Protein AF-A0A9D0UNC6-F1 (afdb_monomer)

Mean predicted aligned error: 18.36 Å

Structure (mmCIF, N/CA/C/O backbone):
data_AF-A0A9D0UNC6-F1
#
_entry.id   AF-A0A9D0UNC6-F1
#
loop_
_atom_site.group_PDB
_atom_site.id
_atom_site.type_symbol
_atom_site.label_atom_id
_atom_site.label_alt_id
_atom_site.label_comp_id
_atom_site.label_asym_id
_atom_site.label_entity_id
_atom_site.label_seq_id
_atom_site.pdbx_PDB_ins_code
_atom_site.Cartn_x
_atom_site.Cartn_y
_atom_site.Cartn_z
_atom_site.occupancy
_atom_site.B_iso_or_equiv
_atom_site.auth_seq_id
_atom_site.auth_comp_id
_atom_site.auth_asym_id
_atom_site.auth_atom_id
_atom_site.pdbx_PDB_model_num
ATOM 1 N N . MET A 1 1 ? -13.486 18.666 -5.100 1.00 41.44 1 MET A N 1
ATOM 2 C CA . MET A 1 1 ? -13.418 18.205 -3.697 1.00 41.44 1 MET A CA 1
ATOM 3 C C . MET A 1 1 ? -14.123 16.858 -3.668 1.00 41.44 1 MET A C 1
ATOM 5 O O . MET A 1 1 ? -15.345 16.822 -3.691 1.00 41.44 1 MET A O 1
ATOM 9 N N . THR A 1 2 ? -13.358 15.785 -3.864 1.00 36.91 2 THR A N 1
ATOM 10 C CA . THR A 1 2 ? -13.853 14.418 -4.092 1.00 36.91 2 THR A CA 1
ATOM 11 C C . THR A 1 2 ? -14.605 13.902 -2.864 1.00 36.91 2 THR A C 1
ATOM 13 O O . THR A 1 2 ? -14.246 14.247 -1.738 1.00 36.91 2 THR A O 1
ATOM 16 N N . GLU A 1 3 ? -15.662 13.109 -3.065 1.00 41.50 3 GLU A N 1
ATOM 17 C CA . GLU A 1 3 ? -16.482 12.555 -1.972 1.00 41.50 3 GLU A CA 1
ATOM 18 C C . GLU A 1 3 ? -15.649 11.818 -0.913 1.00 41.50 3 GLU A C 1
ATOM 20 O O . GLU A 1 3 ? -15.910 11.975 0.276 1.00 41.50 3 GLU A O 1
ATOM 25 N N . GLU A 1 4 ? -14.569 11.143 -1.315 1.00 43.66 4 GLU A N 1
ATOM 26 C CA . GLU A 1 4 ? -13.571 10.523 -0.427 1.00 43.66 4 GLU A CA 1
ATOM 27 C C . GLU A 1 4 ? -13.075 11.463 0.695 1.00 43.66 4 GLU A C 1
ATOM 29 O O . GLU A 1 4 ? -12.954 11.051 1.849 1.00 43.66 4 GLU A O 1
ATOM 34 N N . PHE A 1 5 ? -12.864 12.754 0.405 1.00 38.22 5 PHE A N 1
ATOM 35 C CA . PHE A 1 5 ? -12.418 13.732 1.406 1.00 38.22 5 PHE A CA 1
ATOM 36 C C . PHE A 1 5 ? -13.526 14.137 2.387 1.00 38.22 5 PHE A C 1
ATOM 38 O O . PHE A 1 5 ? -13.239 14.413 3.553 1.00 38.22 5 PHE A O 1
ATOM 45 N N . ARG A 1 6 ? -14.797 14.143 1.959 1.00 47.75 6 ARG A N 1
ATOM 46 C CA . ARG A 1 6 ? -15.925 14.345 2.886 1.00 47.75 6 ARG A CA 1
ATOM 47 C C . ARG A 1 6 ? -16.100 13.145 3.812 1.00 47.75 6 ARG A C 1
ATOM 49 O O . ARG A 1 6 ? -16.409 13.340 4.982 1.00 47.75 6 ARG A O 1
ATOM 56 N N . HIS A 1 7 ? -15.845 11.932 3.319 1.00 48.88 7 HIS A N 1
ATOM 57 C CA . HIS A 1 7 ? -15.879 10.719 4.136 1.00 48.88 7 HIS A CA 1
ATOM 58 C C . HIS A 1 7 ? -14.735 10.691 5.161 1.00 48.88 7 HIS A C 1
ATOM 60 O O . HIS A 1 7 ? -14.977 10.386 6.325 1.00 48.88 7 HIS A O 1
ATOM 66 N N . ALA A 1 8 ? -13.518 11.096 4.780 1.00 42.94 8 ALA A N 1
ATOM 67 C CA . A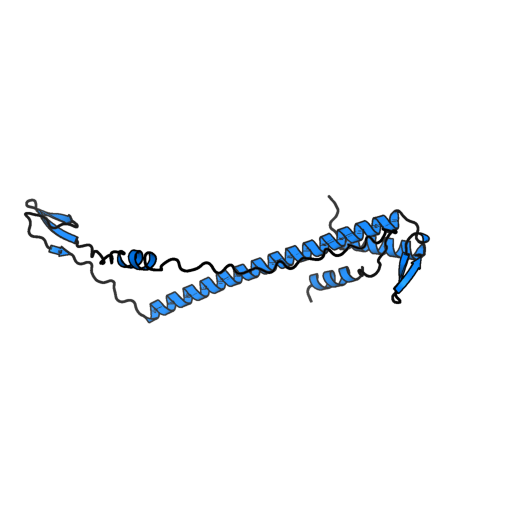LA A 1 8 ? -12.394 11.211 5.713 1.00 42.94 8 ALA A CA 1
ATOM 68 C C . ALA A 1 8 ? -12.650 12.233 6.841 1.00 42.94 8 ALA A C 1
ATOM 70 O O . ALA A 1 8 ? -12.316 11.968 7.992 1.00 42.94 8 ALA A O 1
ATOM 71 N N . LEU A 1 9 ? -13.304 13.361 6.536 1.00 44.34 9 LEU A N 1
ATOM 72 C CA . LEU A 1 9 ? -13.679 14.377 7.532 1.00 44.34 9 LEU A CA 1
ATOM 73 C C . LEU A 1 9 ? -14.861 13.956 8.427 1.00 44.34 9 LEU A C 1
ATOM 75 O O . LEU A 1 9 ? -14.957 14.412 9.565 1.00 44.34 9 LEU A O 1
ATOM 79 N N . ALA A 1 10 ? -15.757 13.088 7.946 1.00 46.03 10 ALA A N 1
ATOM 80 C CA . ALA A 1 10 ? -16.873 12.567 8.741 1.00 46.03 10 ALA A CA 1
ATOM 81 C C . ALA A 1 10 ? -16.423 11.517 9.776 1.00 46.03 10 ALA A C 1
ATOM 83 O O . ALA A 1 10 ? -16.970 11.464 10.878 1.00 46.03 10 ALA A O 1
ATOM 84 N N . LEU A 1 11 ? -15.385 10.736 9.459 1.00 46.16 11 LEU A N 1
ATOM 85 C CA . LEU A 1 11 ? -14.794 9.742 10.368 1.00 46.16 11 LEU A CA 1
ATOM 86 C C . LEU A 1 11 ? -14.092 10.381 11.581 1.00 46.16 11 LEU A C 1
ATOM 88 O O . LEU A 1 11 ? -13.977 9.746 12.627 1.00 46.16 11 LEU A O 1
ATOM 92 N N . ASP A 1 12 ? -13.694 11.651 11.476 1.00 45.19 12 ASP A N 1
ATOM 93 C CA . ASP A 1 12 ? -13.010 12.413 12.533 1.00 45.19 12 ASP A CA 1
ATOM 94 C C . ASP A 1 12 ? -13.976 12.995 13.593 1.00 45.19 12 ASP A C 1
ATOM 96 O O . ASP A 1 12 ? -13.571 13.533 14.624 1.00 45.19 12 ASP A O 1
ATOM 100 N N . GLN A 1 13 ? -15.294 12.870 13.377 1.00 45.12 13 GLN A N 1
ATOM 101 C CA . GLN A 1 13 ? -16.335 13.326 14.314 1.00 45.12 13 GLN A CA 1
ATOM 102 C C . GLN A 1 13 ? -16.561 12.360 15.493 1.00 45.12 13 GLN A C 1
ATOM 104 O O . GLN A 1 13 ? -17.340 12.671 16.407 1.00 45.12 13 GLN A O 1
ATOM 109 N N . ILE A 1 14 ? -15.910 11.194 15.483 1.00 46.69 14 ILE A N 1
ATOM 110 C CA . ILE A 1 14 ? -15.722 10.341 16.661 1.00 46.69 14 ILE A CA 1
ATOM 111 C C . ILE A 1 14 ? -14.293 10.593 17.130 1.00 46.69 14 ILE A C 1
ATOM 113 O O . ILE A 1 14 ? -13.374 9.823 16.870 1.00 46.69 14 ILE A O 1
ATOM 117 N N . THR A 1 15 ? -14.104 11.748 17.761 1.00 40.81 15 THR A N 1
ATOM 118 C CA . THR A 1 15 ? -12.795 12.184 18.230 1.00 40.81 15 THR A CA 1
ATOM 119 C C . THR A 1 15 ? -12.180 11.125 19.159 1.00 40.81 15 THR A C 1
ATOM 121 O O . THR A 1 15 ? -12.864 10.606 20.049 1.00 40.81 15 THR A O 1
ATOM 124 N N . PRO A 1 16 ? -10.870 10.843 19.048 1.00 39.31 16 PRO A N 1
ATOM 125 C CA . PRO A 1 16 ? -10.125 10.003 19.995 1.00 39.31 16 PRO A CA 1
ATOM 126 C C . PRO A 1 16 ? -10.034 10.568 21.431 1.00 39.31 16 PRO A C 1
ATOM 128 O O . PRO A 1 16 ? -9.251 10.071 22.234 1.00 39.31 16 PRO A O 1
ATOM 131 N N . GLY A 1 17 ? -10.782 11.629 21.758 1.00 39.03 17 GLY A N 1
ATOM 132 C CA . GLY A 1 17 ? -10.716 12.334 23.043 1.00 39.03 17 GLY A CA 1
ATOM 133 C C . GLY A 1 17 ? -11.628 11.768 24.132 1.00 39.03 17 GLY A C 1
ATOM 134 O O . GLY A 1 17 ? -11.409 12.033 25.313 1.00 39.03 17 GLY A O 1
ATOM 135 N N . ASP A 1 18 ? -12.612 10.948 23.768 1.00 45.38 18 ASP A N 1
ATOM 136 C CA . ASP A 1 18 ? -13.481 10.295 24.741 1.00 45.38 18 ASP A CA 1
ATOM 137 C C . ASP A 1 18 ? -12.879 8.948 25.143 1.00 45.38 18 ASP A C 1
ATOM 139 O O . ASP A 1 18 ? -13.308 7.881 24.702 1.00 45.38 18 ASP A O 1
ATOM 143 N N . ASP A 1 19 ? -11.854 9.024 25.993 1.00 47.50 19 ASP A N 1
ATOM 144 C CA . ASP A 1 19 ? -11.242 7.901 26.706 1.00 47.50 19 ASP A CA 1
ATOM 145 C C . ASP A 1 19 ? -12.264 7.284 27.685 1.00 47.50 19 ASP A C 1
ATOM 147 O O . ASP A 1 19 ? -12.153 7.415 28.907 1.00 47.50 19 ASP A O 1
ATOM 151 N N . ILE A 1 20 ? -13.315 6.647 27.148 1.00 52.12 20 ILE A N 1
ATOM 152 C CA . ILE A 1 20 ? -14.306 5.871 27.903 1.00 52.12 20 ILE A CA 1
ATOM 153 C C . ILE A 1 20 ? -13.640 4.556 28.289 1.00 52.12 20 ILE A C 1
ATOM 155 O O . ILE A 1 20 ? -13.889 3.482 27.743 1.00 52.12 20 ILE A O 1
ATOM 159 N N . THR A 1 21 ? -12.728 4.661 29.242 1.00 47.97 21 THR A N 1
ATOM 160 C CA . THR A 1 21 ? -12.091 3.521 29.872 1.00 47.97 21 THR A CA 1
ATOM 161 C C . THR A 1 21 ? -13.020 2.997 30.958 1.00 47.97 21 THR A C 1
ATOM 163 O O . THR A 1 21 ? -13.195 3.613 32.010 1.00 47.97 21 THR A O 1
ATOM 166 N N . LEU A 1 22 ? -13.594 1.807 30.744 1.00 41.66 22 LEU A N 1
ATOM 167 C CA . LEU A 1 22 ? -13.863 0.927 31.881 1.00 41.66 22 LEU A CA 1
ATOM 168 C C . LEU A 1 22 ? -12.522 0.747 32.582 1.00 41.66 22 LEU A C 1
ATOM 170 O O . LEU A 1 22 ? -11.554 0.381 31.920 1.00 41.66 22 LEU A O 1
ATOM 174 N N . TRP A 1 23 ? -12.465 1.081 33.872 1.00 40.06 23 TRP A N 1
ATOM 175 C CA . TRP A 1 23 ? -11.269 1.057 34.712 1.00 40.06 23 TRP A CA 1
ATOM 176 C C . TRP A 1 23 ? -10.399 -0.173 34.400 1.00 40.06 23 TRP A C 1
ATOM 178 O O . TRP A 1 23 ? -10.628 -1.267 34.904 1.00 40.06 23 TRP A O 1
ATOM 188 N N . ARG A 1 24 ? -9.409 -0.000 33.522 1.00 41.31 24 ARG A N 1
ATOM 189 C CA . ARG A 1 24 ? -8.313 -0.938 33.328 1.00 41.31 24 ARG A CA 1
ATOM 190 C C . ARG A 1 24 ? -7.124 -0.248 33.960 1.00 41.31 24 ARG A C 1
ATOM 192 O O . ARG A 1 24 ? -6.692 0.814 33.514 1.00 41.31 24 ARG A O 1
ATOM 199 N N . SER A 1 25 ? -6.693 -0.815 35.079 1.00 40.44 25 SER A N 1
ATOM 200 C CA . SER A 1 25 ? -5.514 -0.417 35.832 1.00 40.44 25 SER A CA 1
ATOM 201 C C . SER A 1 25 ? -4.381 -0.028 34.886 1.00 40.44 25 SER A C 1
ATOM 203 O O . SER A 1 25 ? -3.987 -0.806 34.016 1.00 40.44 25 SER A O 1
ATOM 205 N N . ARG A 1 26 ? -3.864 1.194 35.061 1.00 40.69 26 ARG A N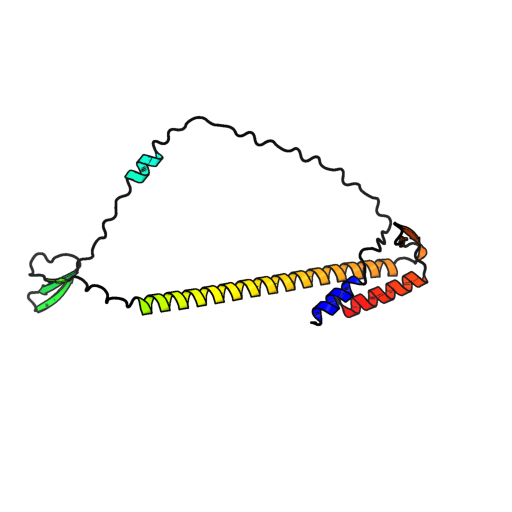 1
ATOM 206 C CA . ARG A 1 26 ? -2.617 1.650 34.445 1.00 40.69 26 ARG A CA 1
ATOM 207 C C . ARG A 1 26 ? -1.511 0.667 34.826 1.00 40.69 26 ARG A C 1
ATOM 209 O O . ARG A 1 26 ? -0.916 0.790 35.891 1.00 40.69 26 ARG A O 1
ATOM 216 N N . HIS A 1 27 ? -1.234 -0.300 33.961 1.00 46.00 27 HIS A N 1
ATOM 217 C CA . HIS A 1 27 ? 0.061 -0.953 33.955 1.00 46.00 27 HIS A CA 1
ATOM 218 C C . HIS A 1 27 ? 1.027 0.041 33.334 1.00 46.00 27 HIS A C 1
ATOM 220 O O . HIS A 1 27 ? 1.013 0.285 32.132 1.00 46.00 27 HIS A O 1
ATOM 226 N N . THR A 1 28 ? 1.824 0.669 34.189 1.00 52.28 28 THR A N 1
ATOM 227 C CA . THR A 1 28 ? 3.045 1.345 33.779 1.00 52.28 28 THR A CA 1
ATOM 228 C C . THR A 1 28 ? 3.924 0.318 33.062 1.00 52.28 28 THR A C 1
ATOM 230 O O . THR A 1 28 ? 4.314 -0.679 33.678 1.00 52.28 28 THR A O 1
ATOM 233 N N . PRO A 1 29 ? 4.255 0.502 31.772 1.00 43.44 29 PRO A N 1
ATOM 234 C CA . PRO A 1 29 ? 5.324 -0.276 31.185 1.00 43.44 29 PRO A CA 1
ATOM 235 C C . PRO A 1 29 ? 6.610 0.220 31.842 1.00 43.44 29 PRO A C 1
ATOM 237 O O . PRO A 1 29 ? 7.055 1.349 31.635 1.00 43.44 29 PRO A O 1
ATOM 240 N N . ARG A 1 30 ? 7.160 -0.616 32.724 1.00 46.28 30 ARG A N 1
ATOM 241 C CA . ARG A 1 30 ? 8.473 -0.427 33.331 1.00 46.28 30 ARG A CA 1
ATOM 242 C C . ARG A 1 30 ? 9.468 -0.341 32.170 1.00 46.28 30 ARG A C 1
ATOM 244 O O . ARG A 1 30 ? 9.613 -1.297 31.413 1.00 46.28 30 ARG A O 1
ATOM 251 N N . GLY A 1 31 ? 10.069 0.833 31.984 1.00 44.62 31 GLY A N 1
ATOM 252 C CA . GLY A 1 31 ? 11.030 1.081 30.918 1.00 44.62 31 GLY A CA 1
ATOM 253 C C . GLY A 1 31 ? 12.151 0.052 30.980 1.00 44.62 31 GLY A C 1
ATOM 254 O O . GLY A 1 31 ? 12.901 -0.004 31.954 1.00 44.62 31 GLY A O 1
ATOM 255 N N . HIS A 1 32 ? 12.254 -0.780 29.948 1.00 47.78 32 HIS A N 1
ATOM 256 C CA . HIS A 1 32 ? 13.437 -1.593 29.745 1.00 47.78 32 HIS A CA 1
ATOM 257 C C . HIS A 1 32 ? 14.565 -0.656 29.326 1.00 47.78 32 HIS A C 1
ATOM 259 O O . HIS A 1 32 ? 14.559 -0.092 28.232 1.00 47.78 32 HIS A O 1
ATOM 265 N N . HIS A 1 33 ? 15.520 -0.481 30.233 1.00 49.97 33 HIS A N 1
ATOM 266 C CA . HIS A 1 33 ? 16.807 0.139 29.970 1.00 49.97 33 HIS A CA 1
ATOM 267 C C . HIS A 1 33 ? 17.464 -0.648 28.823 1.00 49.97 33 HIS A C 1
ATOM 269 O O . HIS A 1 33 ? 17.972 -1.751 29.029 1.00 49.97 33 HIS A O 1
ATOM 275 N N . LYS A 1 34 ? 17.412 -0.132 27.589 1.00 45.66 34 LYS A N 1
ATOM 276 C CA . LYS A 1 34 ? 18.250 -0.657 26.508 1.00 45.66 34 LYS A CA 1
ATOM 277 C C . LYS A 1 34 ? 19.690 -0.346 26.895 1.00 45.66 34 LYS A C 1
ATOM 279 O O . LYS A 1 34 ? 20.106 0.808 26.879 1.00 45.66 34 LYS A O 1
ATOM 284 N N . GLN A 1 35 ? 20.424 -1.371 27.311 1.00 45.31 35 GLN A N 1
ATOM 285 C CA . GLN A 1 35 ? 21.873 -1.303 27.397 1.00 45.31 35 GLN A CA 1
ATOM 286 C C . GLN A 1 35 ? 22.401 -1.062 25.984 1.00 45.31 35 GLN A C 1
ATOM 288 O O . GLN A 1 35 ? 22.250 -1.905 25.098 1.00 45.31 35 GLN A O 1
ATOM 293 N N . SER A 1 36 ? 22.985 0.111 25.769 1.00 44.16 36 SER A N 1
ATOM 294 C CA . SER A 1 36 ? 23.807 0.392 24.602 1.00 44.16 36 SER A CA 1
ATOM 295 C C . SER A 1 36 ? 25.022 -0.527 24.668 1.00 44.16 36 SER A C 1
ATOM 297 O O . SER A 1 36 ? 25.947 -0.285 25.441 1.00 44.16 36 SER A O 1
ATOM 299 N N . GLN A 1 37 ? 25.008 -1.611 23.896 1.00 48.28 37 GLN A N 1
ATOM 300 C CA . GLN A 1 37 ? 26.215 -2.388 23.663 1.00 48.28 37 GLN A CA 1
ATOM 301 C C . GLN A 1 37 ? 27.137 -1.533 22.794 1.00 48.28 37 GLN A C 1
ATOM 303 O O . GLN A 1 37 ? 26.861 -1.287 21.620 1.00 48.28 37 GLN A O 1
ATOM 308 N N . ALA A 1 38 ? 28.202 -1.021 23.405 1.00 42.22 38 ALA A N 1
ATOM 309 C CA . ALA A 1 38 ? 29.318 -0.448 22.680 1.00 42.22 38 ALA A CA 1
ATOM 310 C C . ALA A 1 38 ? 29.892 -1.545 21.776 1.00 42.22 38 ALA A C 1
ATOM 312 O O . ALA A 1 38 ? 30.415 -2.547 22.263 1.00 42.22 38 ALA A O 1
ATOM 313 N N . PHE A 1 39 ? 29.769 -1.366 20.462 1.00 47.03 39 PHE A N 1
ATOM 314 C CA . PHE A 1 39 ? 30.530 -2.141 19.495 1.00 47.03 39 PHE A CA 1
ATOM 315 C C . PHE A 1 39 ? 32.008 -1.821 19.716 1.00 47.03 39 PHE A C 1
ATOM 317 O O . PHE A 1 39 ? 32.513 -0.785 19.284 1.00 47.03 39 PHE A O 1
ATOM 324 N N . THR A 1 40 ? 32.701 -2.700 20.430 1.00 46.91 40 THR A N 1
ATOM 325 C CA . THR A 1 40 ? 34.154 -2.705 20.469 1.00 46.91 40 THR A CA 1
ATOM 326 C C . THR A 1 40 ? 34.638 -3.170 19.100 1.00 46.91 40 THR A C 1
ATOM 328 O O . THR A 1 40 ? 34.460 -4.314 18.685 1.00 46.91 40 THR A O 1
ATOM 331 N N . THR A 1 41 ? 35.220 -2.248 18.342 1.00 49.84 41 THR A N 1
ATOM 332 C CA . THR A 1 41 ? 35.921 -2.570 17.103 1.00 49.84 41 THR A CA 1
ATOM 333 C C . THR A 1 41 ? 37.180 -3.357 17.464 1.00 49.84 41 THR A C 1
ATOM 335 O O . THR A 1 41 ? 38.200 -2.771 17.832 1.00 49.84 41 THR A O 1
ATOM 338 N N . ASN A 1 42 ? 37.119 -4.686 17.385 1.00 44.69 42 ASN A N 1
ATOM 339 C CA . ASN A 1 42 ? 38.312 -5.521 17.462 1.00 44.69 42 ASN A CA 1
ATOM 340 C C . ASN A 1 42 ? 39.144 -5.311 16.193 1.00 44.69 42 ASN A C 1
ATOM 342 O O . ASN A 1 42 ? 38.815 -5.780 15.106 1.00 44.69 42 ASN A O 1
ATOM 346 N N . ARG A 1 43 ? 40.237 -4.567 16.354 1.00 52.38 43 ARG A N 1
ATOM 347 C CA . ARG A 1 43 ? 41.289 -4.365 15.362 1.00 52.38 43 ARG A CA 1
ATOM 348 C C . ARG A 1 43 ? 42.166 -5.619 15.334 1.00 52.38 43 ARG A C 1
ATOM 350 O O . ARG A 1 43 ? 43.080 -5.748 16.141 1.00 52.38 43 ARG A O 1
ATOM 357 N N . THR A 1 44 ? 41.886 -6.553 14.432 1.00 47.91 44 THR A N 1
ATOM 358 C CA . THR A 1 44 ? 42.789 -7.684 14.161 1.00 47.91 44 THR A CA 1
ATOM 359 C C . THR A 1 44 ? 43.955 -7.246 13.266 1.00 47.91 44 THR A C 1
ATOM 361 O O . THR A 1 44 ? 43.731 -6.529 12.286 1.00 47.91 44 THR A O 1
ATOM 364 N N . PRO A 1 45 ? 45.201 -7.651 13.572 1.00 49.69 45 PRO A N 1
ATOM 365 C CA . PRO A 1 45 ? 46.381 -7.231 12.832 1.00 49.69 45 PRO A CA 1
ATOM 366 C C . PRO A 1 45 ? 46.584 -8.052 11.548 1.00 49.69 45 PRO A C 1
ATOM 368 O O . PRO A 1 45 ? 46.457 -9.271 11.542 1.00 49.69 45 PRO A O 1
ATOM 371 N N . GLY A 1 46 ? 46.942 -7.340 10.476 1.00 54.34 46 GLY A N 1
ATOM 372 C CA . GLY A 1 46 ? 47.796 -7.774 9.364 1.00 54.34 46 GLY A CA 1
ATOM 373 C C . GLY A 1 46 ? 47.703 -9.224 8.879 1.00 54.34 46 GLY A C 1
ATOM 374 O O . GLY A 1 46 ? 48.595 -10.021 9.158 1.00 54.34 46 GLY A O 1
ATOM 375 N N . MET A 1 47 ? 46.731 -9.520 8.013 1.00 51.59 47 MET A N 1
ATOM 376 C CA . MET A 1 47 ? 46.850 -10.612 7.041 1.00 51.59 47 MET A CA 1
ATOM 377 C C . MET A 1 47 ? 47.236 -10.032 5.675 1.00 51.59 47 MET A C 1
ATOM 379 O O . MET A 1 47 ? 46.586 -9.144 5.132 1.00 51.59 47 MET A O 1
ATOM 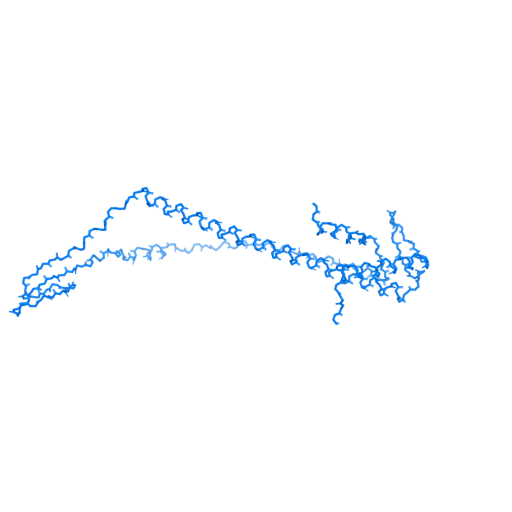383 N N . LYS A 1 48 ? 48.375 -10.513 5.179 1.00 54.22 48 LYS A N 1
ATOM 384 C CA . LYS A 1 48 ? 49.143 -10.053 4.016 1.00 54.22 48 LYS A CA 1
ATOM 385 C C . LYS A 1 48 ? 48.272 -9.955 2.741 1.00 54.22 48 LYS A C 1
ATOM 387 O O . LYS A 1 48 ? 47.714 -10.973 2.333 1.00 54.22 48 LYS A O 1
ATOM 392 N N . PRO A 1 49 ? 48.223 -8.804 2.039 1.00 53.22 49 PRO A N 1
ATOM 393 C CA . PRO A 1 49 ? 47.413 -8.601 0.832 1.00 53.22 49 PRO A CA 1
ATOM 394 C C . PRO A 1 49 ? 48.076 -9.167 -0.442 1.00 53.22 49 PRO A C 1
ATOM 396 O O . PRO A 1 49 ? 47.841 -8.674 -1.539 1.00 53.22 49 PRO A O 1
ATOM 399 N N . CYS A 1 50 ? 48.922 -10.195 -0.327 1.00 54.62 50 CYS A N 1
ATOM 400 C CA . CYS A 1 50 ? 49.693 -10.706 -1.467 1.00 54.62 50 CYS A CA 1
ATOM 401 C C . CYS A 1 50 ? 48.988 -11.820 -2.255 1.00 54.62 50 CYS A C 1
ATOM 403 O O . CYS A 1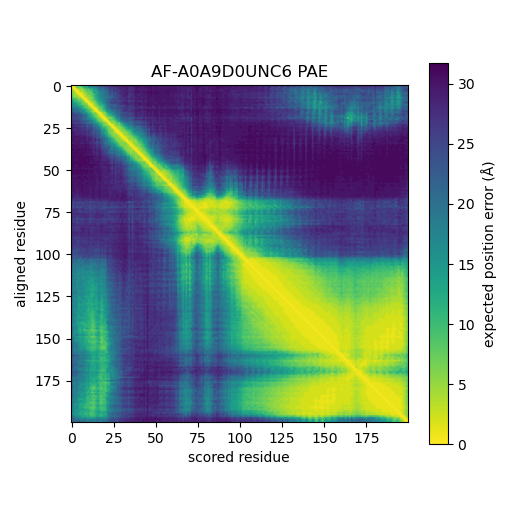 50 ? 49.432 -12.145 -3.349 1.00 54.62 50 CYS A O 1
ATOM 405 N N . ILE A 1 51 ? 47.893 -12.399 -1.748 1.00 57.97 51 ILE A N 1
ATOM 406 C CA . ILE A 1 51 ? 47.226 -13.528 -2.428 1.00 57.97 51 ILE A CA 1
ATOM 407 C C . ILE A 1 51 ? 46.107 -13.043 -3.369 1.00 57.97 51 ILE A C 1
ATOM 409 O O . ILE A 1 51 ? 45.938 -13.585 -4.457 1.00 57.97 51 ILE A O 1
ATOM 413 N N . LEU A 1 52 ? 45.400 -11.962 -3.019 1.00 56.22 52 LEU A N 1
ATOM 414 C CA . LEU A 1 52 ? 44.338 -11.384 -3.860 1.00 56.22 52 LEU A CA 1
ATOM 415 C C . LEU A 1 52 ? 44.877 -10.676 -5.115 1.00 56.22 52 LEU A C 1
ATOM 417 O O . LEU A 1 52 ? 44.243 -10.736 -6.164 1.00 56.22 52 LEU A O 1
ATOM 421 N N . ALA A 1 53 ? 46.067 -10.071 -5.042 1.00 58.00 53 ALA A N 1
ATOM 422 C CA . ALA A 1 53 ? 46.714 -9.456 -6.204 1.00 58.00 53 ALA A CA 1
ATOM 423 C C . ALA A 1 53 ? 47.220 -10.500 -7.221 1.00 58.00 53 ALA A C 1
ATOM 425 O O . ALA A 1 53 ? 47.191 -10.254 -8.425 1.00 58.00 53 ALA A O 1
ATOM 426 N N . ALA A 1 54 ? 47.627 -11.686 -6.752 1.00 58.25 54 ALA A N 1
ATOM 427 C CA . ALA A 1 54 ? 48.122 -12.761 -7.611 1.00 58.25 54 ALA A CA 1
ATOM 428 C C . ALA A 1 54 ? 47.010 -13.438 -8.438 1.00 58.25 54 ALA A C 1
ATOM 430 O O . ALA A 1 54 ? 47.270 -13.901 -9.545 1.00 58.25 54 ALA A O 1
ATOM 431 N N . LEU A 1 55 ? 45.765 -13.455 -7.946 1.00 57.91 55 LEU A N 1
ATOM 432 C CA . LEU A 1 55 ? 44.635 -14.074 -8.653 1.00 57.91 55 LEU A CA 1
ATOM 433 C C . LEU A 1 55 ? 44.067 -13.205 -9.788 1.00 57.91 55 LEU A C 1
ATOM 435 O O . LEU A 1 55 ? 43.531 -13.744 -10.750 1.00 57.91 55 LEU A O 1
ATOM 439 N N . ILE A 1 56 ? 44.225 -11.878 -9.729 1.00 61.84 56 ILE A N 1
ATOM 440 C CA . ILE A 1 56 ? 43.783 -10.968 -10.805 1.00 61.84 56 ILE A CA 1
ATOM 441 C C . ILE A 1 56 ? 44.778 -10.978 -11.981 1.00 61.84 56 ILE A C 1
ATOM 443 O O . ILE A 1 56 ? 44.381 -10.807 -13.132 1.00 61.84 56 ILE A O 1
ATOM 447 N N . ALA A 1 57 ? 46.060 -11.248 -11.711 1.00 61.50 57 ALA A N 1
ATOM 448 C CA . ALA A 1 57 ? 47.110 -11.319 -12.730 1.00 61.50 57 ALA A CA 1
ATOM 449 C C . ALA A 1 57 ? 47.026 -12.570 -13.628 1.00 61.50 57 ALA A C 1
ATOM 451 O O . ALA A 1 57 ? 47.649 -12.599 -14.687 1.00 61.50 57 ALA A O 1
ATOM 452 N N . LEU A 1 58 ? 46.249 -13.586 -13.231 1.00 62.19 58 LEU A N 1
ATOM 453 C CA . LEU A 1 58 ? 46.074 -14.837 -13.973 1.00 62.19 58 LEU A CA 1
ATOM 454 C C . LEU A 1 58 ? 44.729 -14.918 -14.714 1.00 62.19 58 LEU A C 1
ATOM 456 O O . LEU A 1 58 ? 44.247 -16.011 -14.998 1.00 62.19 58 LEU A O 1
ATOM 460 N N . SER A 1 59 ? 44.101 -13.778 -15.013 1.00 58.97 59 SER A N 1
ATOM 461 C CA . SER A 1 59 ? 42.956 -13.752 -15.924 1.00 58.97 59 SER A CA 1
ATOM 462 C C . SER A 1 59 ? 43.482 -13.755 -17.363 1.00 58.97 59 SER A C 1
ATOM 464 O O . SER A 1 59 ? 44.088 -12.761 -17.777 1.00 58.97 59 SER A O 1
ATOM 466 N N . PRO A 1 60 ? 43.322 -14.842 -18.143 1.00 65.06 60 PRO A N 1
ATOM 467 C CA . PRO A 1 60 ? 43.684 -14.813 -19.549 1.00 65.06 60 PRO A CA 1
ATOM 468 C C . PRO A 1 60 ? 42.842 -13.738 -20.234 1.00 65.06 60 PRO A C 1
ATOM 470 O O . PRO A 1 60 ? 41.613 -13.817 -20.267 1.00 65.06 60 PRO A O 1
ATOM 473 N N . LEU A 1 61 ? 43.513 -12.723 -20.786 1.00 61.88 61 LEU A N 1
ATOM 474 C CA . LEU A 1 61 ? 42.926 -11.833 -21.779 1.00 61.88 61 LEU A CA 1
ATOM 475 C C . LEU A 1 61 ? 42.424 -12.726 -22.917 1.00 61.88 61 LEU A C 1
ATOM 477 O O . LEU A 1 61 ? 43.207 -13.187 -23.747 1.00 61.88 61 LEU A O 1
ATOM 481 N N . ALA A 1 62 ? 41.125 -13.018 -22.927 1.00 60.22 62 ALA A N 1
ATOM 482 C CA . ALA A 1 62 ? 40.484 -13.684 -24.041 1.00 60.22 62 ALA A CA 1
ATOM 483 C C . ALA A 1 62 ? 40.606 -12.748 -25.246 1.00 60.22 62 ALA A C 1
ATOM 485 O O . ALA A 1 62 ? 39.845 -11.790 -25.392 1.00 60.22 62 ALA A O 1
ATOM 486 N N . ALA A 1 63 ? 41.618 -12.983 -26.081 1.00 59.59 63 ALA A N 1
ATOM 487 C CA . ALA A 1 63 ? 41.703 -12.338 -27.374 1.00 59.59 63 ALA A CA 1
ATOM 488 C C . ALA A 1 63 ? 40.413 -12.678 -28.136 1.00 59.59 63 ALA A C 1
ATOM 490 O O . ALA A 1 63 ? 39.997 -13.842 -28.123 1.00 59.59 63 ALA A O 1
ATOM 491 N N . PRO A 1 64 ? 39.751 -11.703 -28.778 1.00 58.03 64 PRO A N 1
ATOM 492 C CA . PRO A 1 64 ? 38.564 -11.990 -29.562 1.00 58.03 64 PRO A CA 1
ATOM 493 C C . PRO A 1 64 ? 38.946 -12.980 -30.665 1.00 58.03 64 PRO A C 1
ATOM 495 O O . PRO A 1 64 ? 39.674 -12.641 -31.600 1.00 58.03 64 PRO A O 1
ATOM 498 N N . ALA A 1 65 ? 38.479 -14.222 -30.542 1.00 59.25 65 ALA A N 1
ATOM 499 C CA . ALA A 1 65 ? 38.613 -15.224 -31.583 1.00 59.25 65 ALA A CA 1
ATOM 500 C C . ALA A 1 65 ? 37.765 -14.765 -32.775 1.00 59.25 65 ALA A C 1
ATOM 502 O O . ALA A 1 65 ? 36.548 -14.937 -32.804 1.00 59.25 65 ALA A O 1
ATOM 503 N N . ALA A 1 66 ? 38.396 -14.108 -33.746 1.00 61.34 66 ALA A N 1
ATOM 504 C CA . ALA A 1 66 ? 37.739 -13.754 -34.993 1.00 61.34 66 ALA A CA 1
ATOM 505 C C . ALA A 1 66 ? 37.415 -15.055 -35.740 1.00 61.34 66 ALA A C 1
ATOM 507 O O . ALA A 1 66 ? 38.322 -15.685 -36.280 1.00 61.34 66 ALA A O 1
ATOM 508 N N . ALA A 1 67 ? 36.144 -15.467 -35.748 1.00 67.12 67 ALA A N 1
ATOM 509 C CA . ALA A 1 67 ? 35.692 -16.647 -36.478 1.00 67.12 67 ALA A CA 1
ATOM 510 C C . ALA A 1 67 ? 36.034 -16.489 -37.971 1.00 67.12 67 ALA A C 1
ATOM 512 O O . ALA A 1 67 ? 35.526 -15.591 -38.646 1.00 67.12 67 ALA A O 1
ATOM 513 N N . GLN A 1 68 ? 36.951 -17.319 -38.471 1.00 78.38 68 GLN A N 1
ATOM 514 C CA . GLN A 1 68 ? 37.392 -17.301 -39.864 1.00 78.38 68 GLN A CA 1
ATOM 515 C C . GLN A 1 68 ? 36.593 -18.355 -40.617 1.00 78.38 68 GLN A C 1
ATOM 517 O O . GLN A 1 68 ? 36.616 -19.516 -40.232 1.00 78.38 68 GLN A O 1
ATOM 522 N N . TYR A 1 69 ? 35.877 -17.950 -41.662 1.00 83.06 69 TYR A N 1
ATOM 523 C CA . TYR A 1 69 ? 35.176 -18.881 -42.538 1.00 83.06 69 TYR A CA 1
ATOM 524 C C . TYR A 1 69 ? 35.973 -19.040 -43.828 1.00 83.06 69 TYR A C 1
ATOM 526 O O . TYR A 1 69 ? 36.528 -18.076 -44.348 1.00 83.06 69 TYR A O 1
ATOM 534 N N . TYR A 1 70 ? 36.039 -20.252 -44.351 1.00 86.56 70 TYR A N 1
ATOM 535 C CA . TYR A 1 70 ? 36.740 -20.599 -45.578 1.00 86.56 70 TYR A CA 1
ATOM 536 C C . TYR A 1 70 ? 35.742 -21.207 -46.549 1.00 86.56 70 TYR A C 1
ATOM 538 O O . TYR A 1 70 ? 34.911 -22.012 -46.138 1.00 86.56 70 TYR A O 1
ATOM 546 N N . LYS A 1 71 ? 35.824 -20.818 -47.820 1.00 88.12 71 LYS A N 1
ATOM 547 C CA . LYS A 1 71 ? 35.031 -21.373 -48.918 1.00 88.12 71 LYS A CA 1
ATOM 548 C C . LYS A 1 71 ? 35.965 -22.032 -49.921 1.00 88.12 71 LYS A C 1
ATOM 550 O O . LYS A 1 71 ? 36.912 -21.385 -50.362 1.00 88.12 71 LYS A O 1
ATOM 555 N N . TRP A 1 72 ? 35.694 -23.269 -50.311 1.00 88.69 72 TRP A N 1
ATOM 556 C CA . TRP A 1 72 ? 36.419 -23.945 -51.392 1.00 88.69 72 TRP A CA 1
ATOM 557 C C . TRP A 1 72 ? 35.462 -24.758 -52.257 1.00 88.69 72 TRP A C 1
ATOM 559 O O . TRP A 1 72 ? 34.290 -24.917 -51.916 1.00 88.69 72 TRP A O 1
ATOM 569 N N . VAL A 1 73 ? 35.963 -25.223 -53.396 1.00 86.75 73 VAL A N 1
ATOM 570 C CA . VAL A 1 73 ? 35.246 -26.101 -54.321 1.00 86.75 73 VAL A CA 1
ATOM 571 C C . VAL A 1 73 ? 36.033 -27.404 -54.409 1.00 86.75 73 VAL A C 1
ATOM 573 O O . VAL A 1 73 ? 37.256 -27.356 -54.532 1.00 86.75 73 VAL A O 1
ATOM 576 N N . ASP A 1 74 ? 35.359 -28.541 -54.264 1.00 85.56 74 ASP A N 1
ATOM 577 C CA . ASP A 1 74 ? 35.986 -29.860 -54.376 1.00 85.56 74 ASP A CA 1
ATOM 578 C C . ASP A 1 74 ? 36.132 -30.318 -55.841 1.00 85.56 74 ASP A C 1
ATOM 580 O O . ASP A 1 74 ? 35.717 -29.633 -56.778 1.00 85.56 74 ASP A O 1
ATOM 584 N N . GLU A 1 75 ? 36.732 -31.491 -56.050 1.00 85.50 75 GLU A N 1
ATOM 585 C CA . GLU A 1 75 ? 36.983 -32.062 -57.384 1.00 85.50 75 GLU A CA 1
ATOM 586 C C . GLU A 1 75 ? 35.699 -32.352 -58.182 1.00 85.50 75 GLU A C 1
ATOM 588 O O . GLU A 1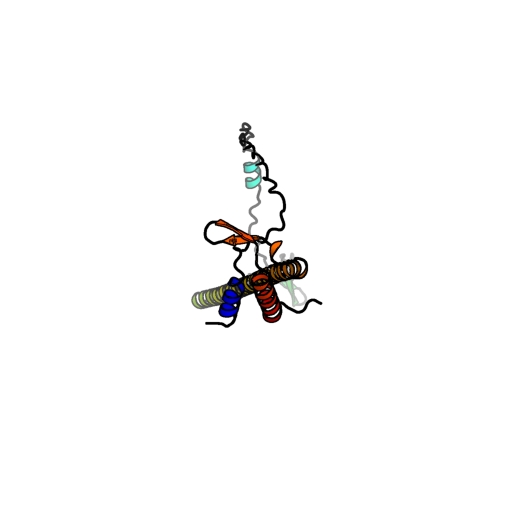 75 ? 35.732 -32.421 -59.409 1.00 85.50 75 GLU A O 1
ATOM 593 N N . HIS A 1 76 ? 34.557 -32.471 -57.499 1.00 84.69 76 HIS A N 1
ATOM 594 C CA . HIS A 1 76 ? 33.245 -32.707 -58.100 1.00 84.69 76 HIS A CA 1
ATOM 595 C C . HIS A 1 76 ? 32.487 -31.396 -58.375 1.00 84.69 76 HIS A C 1
ATOM 597 O O . HIS A 1 76 ? 31.338 -31.425 -58.818 1.00 84.69 76 HIS A O 1
ATOM 603 N N . GLY A 1 77 ? 33.110 -30.239 -58.122 1.00 83.56 77 GLY A N 1
ATOM 604 C CA . GLY A 1 77 ? 32.510 -28.922 -58.321 1.00 83.56 77 GLY A CA 1
ATOM 605 C C . GLY A 1 77 ? 31.583 -28.469 -57.186 1.00 83.56 77 GLY A C 1
ATOM 606 O O . GLY A 1 77 ? 30.893 -27.457 -57.336 1.00 83.56 77 GLY A O 1
ATOM 607 N N . VAL A 1 78 ? 31.549 -29.168 -56.046 1.00 87.44 78 VAL A N 1
ATOM 608 C CA . VAL A 1 78 ? 30.683 -28.829 -54.908 1.00 87.44 78 VAL A CA 1
ATOM 609 C C . VAL A 1 78 ? 31.359 -27.785 -54.023 1.00 87.44 78 VAL A C 1
ATOM 611 O O . VAL A 1 78 ? 32.533 -27.887 -53.675 1.00 87.44 78 VAL A O 1
ATOM 614 N N . THR A 1 79 ? 30.606 -26.747 -53.651 1.00 88.06 79 THR A N 1
ATOM 615 C CA . THR A 1 79 ? 31.088 -25.665 -52.783 1.00 88.06 79 THR A CA 1
ATOM 616 C C . THR A 1 79 ? 30.923 -26.026 -51.309 1.00 88.06 79 THR A C 1
ATOM 618 O O . THR A 1 79 ? 29.807 -26.269 -50.853 1.00 88.06 79 THR A O 1
ATOM 621 N N . HIS A 1 80 ? 32.011 -25.937 -50.549 1.00 87.19 80 HIS A N 1
ATOM 622 C CA . HIS A 1 80 ? 32.056 -26.214 -49.113 1.00 87.19 80 HIS A CA 1
ATOM 623 C C . HIS A 1 80 ? 32.428 -24.972 -48.301 1.00 87.19 80 HIS A C 1
ATOM 625 O O . HIS A 1 80 ? 33.144 -24.091 -48.787 1.00 87.19 80 HIS A O 1
ATOM 631 N N . TYR A 1 81 ? 31.948 -24.917 -47.053 1.00 87.69 81 TYR A N 1
ATOM 632 C CA . TYR A 1 81 ? 32.226 -23.851 -46.088 1.00 87.69 81 TYR A CA 1
ATOM 633 C C . TYR A 1 81 ? 32.686 -24.453 -44.752 1.00 87.69 81 TYR A C 1
ATOM 635 O O . TYR A 1 81 ? 31.993 -25.300 -44.197 1.00 87.69 81 TYR A O 1
ATOM 643 N N . SER A 1 82 ? 33.820 -24.007 -44.205 1.00 84.19 82 SER A N 1
ATOM 644 C CA . SER A 1 82 ? 34.336 -24.476 -42.903 1.00 84.19 82 SER A CA 1
ATOM 645 C C . SER A 1 82 ? 34.980 -23.356 -42.097 1.00 84.19 82 SER A C 1
ATOM 647 O O . SER A 1 82 ? 35.361 -22.321 -42.638 1.00 84.19 82 SER A O 1
ATOM 649 N N . GLN A 1 83 ? 35.098 -23.574 -40.788 1.00 82.31 83 GLN A N 1
ATOM 650 C CA . GLN A 1 83 ? 35.848 -22.722 -39.863 1.00 82.31 83 GLN A CA 1
ATOM 651 C C . GLN A 1 83 ? 37.345 -23.087 -39.799 1.00 82.31 83 GLN A C 1
ATOM 653 O O . GLN A 1 83 ? 38.136 -22.373 -39.185 1.00 82.31 83 GLN A O 1
ATOM 658 N N . THR A 1 84 ? 37.744 -24.183 -40.452 1.00 78.75 84 THR A N 1
ATOM 659 C CA . THR A 1 84 ? 39.132 -24.641 -40.592 1.00 78.75 84 THR A CA 1
ATOM 660 C C . THR A 1 84 ? 39.552 -24.676 -42.067 1.00 78.75 84 THR A C 1
ATOM 662 O O . THR A 1 84 ? 38.710 -24.942 -42.931 1.00 78.75 84 THR A O 1
ATOM 665 N N . PRO A 1 85 ? 40.830 -24.388 -42.385 1.00 81.50 85 PRO A N 1
ATOM 666 C CA . PRO A 1 85 ? 41.315 -24.435 -43.761 1.00 81.50 85 PRO A CA 1
ATOM 667 C C . PRO A 1 85 ? 41.322 -25.885 -44.284 1.00 81.50 85 PRO A C 1
ATOM 669 O O . PRO A 1 85 ? 41.753 -26.780 -43.552 1.00 81.50 85 PRO A O 1
ATOM 672 N N . PRO A 1 86 ? 40.861 -26.141 -45.523 1.00 80.19 86 PRO A N 1
ATOM 673 C CA . PRO A 1 86 ? 40.944 -27.468 -46.124 1.00 80.19 86 PRO A CA 1
ATOM 674 C C . PRO A 1 86 ? 42.413 -27.826 -46.432 1.00 80.19 86 PRO A C 1
ATOM 676 O O . PRO A 1 86 ? 43.158 -26.947 -46.870 1.00 80.19 86 PRO A O 1
ATOM 679 N N . PRO A 1 87 ? 42.842 -29.083 -46.209 1.00 75.69 87 PRO A N 1
ATOM 680 C CA . PRO A 1 87 ? 44.239 -29.491 -46.375 1.00 75.69 87 PRO A CA 1
ATOM 681 C C . PRO A 1 87 ? 44.704 -29.486 -47.840 1.00 75.69 87 PRO A C 1
ATOM 683 O O . PRO A 1 87 ? 45.817 -29.047 -48.109 1.00 75.69 87 PRO A O 1
ATOM 686 N N . ASP A 1 88 ? 43.833 -29.884 -48.777 1.00 79.56 88 ASP A N 1
ATOM 687 C CA . ASP A 1 88 ? 44.231 -30.209 -50.159 1.00 79.56 88 ASP A CA 1
ATOM 688 C C . ASP A 1 88 ? 43.472 -29.412 -51.239 1.00 79.56 88 ASP A C 1
ATOM 690 O O . ASP A 1 88 ? 43.542 -29.721 -52.428 1.00 79.56 88 ASP A O 1
ATOM 694 N N . HIS A 1 89 ? 42.747 -28.355 -50.853 1.00 80.12 89 HIS A N 1
ATOM 695 C CA . HIS A 1 89 ? 41.990 -27.517 -51.789 1.00 80.12 89 HIS A CA 1
ATOM 696 C C . HIS A 1 89 ? 42.393 -26.048 -51.695 1.00 80.12 89 HIS A C 1
ATOM 698 O O . HIS A 1 89 ? 42.584 -25.499 -50.609 1.00 80.12 89 HIS A O 1
ATOM 704 N N . SER A 1 90 ? 42.437 -25.365 -52.842 1.00 80.06 90 SER A N 1
ATOM 705 C CA . SER A 1 90 ? 42.552 -23.908 -52.866 1.00 80.06 90 SER A CA 1
ATOM 706 C C . SER A 1 90 ? 41.312 -23.286 -52.220 1.00 80.06 90 SER A C 1
ATOM 708 O O . SER A 1 90 ? 40.191 -23.492 -52.691 1.00 80.06 90 SER A O 1
ATOM 710 N N . PHE A 1 91 ? 41.503 -22.514 -51.153 1.00 82.25 91 PHE A N 1
ATOM 711 C CA . PHE A 1 91 ? 40.415 -21.916 -50.385 1.00 82.25 91 PHE A CA 1
ATOM 712 C C . PHE A 1 91 ? 40.413 -20.388 -50.475 1.00 82.25 91 PHE A C 1
ATOM 714 O O . PHE A 1 91 ? 41.455 -19.737 -50.529 1.00 82.25 91 PHE A O 1
ATOM 721 N N . ALA A 1 92 ? 39.222 -19.800 -50.405 1.00 83.12 92 ALA A N 1
ATOM 722 C CA . ALA A 1 92 ? 39.020 -18.374 -50.205 1.00 83.12 92 ALA A CA 1
ATOM 723 C C . ALA A 1 92 ? 38.648 -18.110 -48.742 1.00 83.12 92 ALA A C 1
ATOM 725 O O . ALA A 1 92 ? 37.669 -18.653 -48.224 1.00 83.12 92 ALA A O 1
ATOM 726 N N . LYS A 1 93 ? 39.415 -17.251 -48.066 1.00 84.62 93 LYS A N 1
ATOM 727 C CA . LYS A 1 93 ? 39.091 -16.803 -46.709 1.00 84.62 93 LYS A CA 1
ATOM 728 C C . LYS A 1 93 ? 37.957 -15.782 -46.764 1.00 84.62 93 LYS A C 1
ATOM 730 O O . LYS A 1 93 ? 38.139 -14.662 -47.237 1.00 84.62 93 LYS A O 1
ATOM 735 N N . LEU A 1 94 ? 36.798 -16.160 -46.247 1.00 80.44 94 LEU A N 1
ATOM 736 C CA . LEU A 1 94 ? 35.650 -15.288 -46.078 1.00 80.44 94 LEU A CA 1
ATOM 737 C C . LEU A 1 94 ? 35.818 -14.472 -44.799 1.00 80.44 94 LEU A C 1
ATOM 739 O O . LEU A 1 94 ? 35.856 -14.999 -43.684 1.00 80.44 94 LEU A O 1
ATOM 743 N N . ARG A 1 95 ? 35.909 -13.154 -44.966 1.00 79.94 95 ARG A N 1
ATOM 744 C CA . ARG A 1 95 ? 35.751 -12.208 -43.863 1.00 79.94 95 ARG A CA 1
ATOM 745 C C . ARG A 1 95 ? 34.299 -11.737 -43.891 1.00 79.94 95 ARG A C 1
ATOM 747 O O . ARG A 1 95 ? 33.872 -11.268 -44.947 1.00 79.94 95 ARG A O 1
ATOM 754 N N . PRO A 1 96 ? 33.533 -11.871 -42.794 1.00 75.75 96 PRO A N 1
ATOM 755 C CA . PRO A 1 96 ? 32.207 -11.275 -42.742 1.00 75.75 96 PRO A CA 1
ATOM 756 C C . PRO A 1 96 ? 32.332 -9.776 -43.028 1.00 75.75 96 PRO A C 1
ATOM 758 O O . PRO A 1 96 ? 33.260 -9.122 -42.540 1.00 75.75 96 PRO A O 1
ATOM 761 N N . ALA A 1 97 ? 31.436 -9.254 -43.866 1.00 77.69 97 ALA A N 1
ATOM 762 C CA . ALA A 1 97 ? 31.401 -7.829 -44.154 1.00 77.69 97 ALA A CA 1
ATOM 763 C C . ALA A 1 97 ? 31.184 -7.055 -42.842 1.00 77.69 97 ALA A C 1
ATOM 765 O O . ALA A 1 97 ? 30.441 -7.533 -41.975 1.00 77.69 97 ALA A O 1
ATOM 766 N N . PRO A 1 98 ? 31.826 -5.886 -42.665 1.00 77.62 98 PRO A N 1
ATOM 767 C CA . PRO A 1 98 ? 31.525 -5.044 -41.520 1.00 77.62 98 PRO A CA 1
ATOM 768 C C . PRO A 1 98 ? 30.026 -4.704 -41.531 1.00 77.62 98 PRO A C 1
ATOM 770 O O . PRO A 1 98 ? 29.447 -4.550 -42.613 1.00 77.62 98 PRO A O 1
ATOM 773 N N . PRO A 1 99 ? 29.382 -4.603 -40.355 1.00 77.88 99 PRO A N 1
ATOM 774 C CA . PRO A 1 99 ? 27.993 -4.179 -40.296 1.00 77.88 99 PRO A CA 1
ATOM 775 C C . PRO A 1 99 ? 27.841 -2.820 -40.993 1.00 77.88 99 PRO A C 1
ATOM 777 O O . PRO A 1 99 ? 28.776 -2.008 -40.958 1.00 77.88 99 PRO A O 1
ATOM 780 N N . PRO A 1 100 ? 26.690 -2.558 -41.636 1.00 81.12 100 PRO A N 1
ATOM 781 C CA . PRO A 1 100 ? 26.461 -1.274 -42.279 1.00 81.12 100 PRO A CA 1
ATOM 782 C C . PRO A 1 100 ? 26.608 -0.140 -41.252 1.00 81.12 100 PRO A C 1
ATOM 784 O O . PRO A 1 100 ? 26.266 -0.327 -40.078 1.00 81.12 100 PRO A O 1
ATOM 787 N N . PRO A 1 101 ? 27.116 1.035 -41.662 1.00 78.25 101 PRO A N 1
ATOM 788 C CA . PRO A 1 101 ? 27.260 2.165 -40.759 1.00 78.25 101 PRO A CA 1
ATOM 789 C C . PRO A 1 101 ? 25.883 2.583 -40.233 1.00 78.25 101 PRO A C 1
ATOM 791 O O . PRO A 1 101 ? 24.964 2.862 -41.002 1.00 78.25 101 PRO A O 1
ATOM 794 N N . THR A 1 102 ? 25.735 2.619 -38.910 1.00 81.88 102 THR A N 1
ATOM 795 C CA . THR A 1 102 ? 24.511 3.108 -38.271 1.00 81.88 102 THR A CA 1
ATOM 796 C C . THR A 1 102 ? 24.473 4.629 -38.349 1.00 81.88 102 THR A C 1
ATOM 798 O O . THR A 1 102 ? 25.415 5.284 -37.904 1.00 81.88 102 THR A O 1
ATOM 801 N N . ASP A 1 103 ? 23.370 5.193 -38.845 1.00 91.19 103 ASP A N 1
ATOM 802 C CA . ASP A 1 103 ? 23.120 6.634 -38.778 1.00 91.19 103 ASP A CA 1
ATOM 803 C C . ASP A 1 103 ? 23.052 7.085 -37.300 1.00 91.19 103 ASP A C 1
ATOM 805 O O . ASP A 1 103 ? 22.152 6.654 -36.560 1.00 91.19 103 ASP A O 1
ATOM 809 N N . PRO A 1 104 ? 23.972 7.959 -36.842 1.00 90.31 104 PRO A N 1
ATOM 810 C CA . PRO A 1 104 ? 23.975 8.457 -35.472 1.00 90.31 104 PRO A CA 1
ATOM 811 C C . PRO A 1 104 ? 22.658 9.129 -35.066 1.00 90.31 104 PRO A C 1
ATOM 813 O O . PRO A 1 104 ? 22.303 9.096 -33.887 1.00 90.31 104 PRO A O 1
ATOM 816 N N . ALA A 1 105 ? 21.926 9.738 -36.005 1.00 91.62 105 ALA A N 1
ATOM 817 C CA . ALA A 1 105 ? 20.638 10.364 -35.727 1.00 91.62 105 ALA A CA 1
ATOM 818 C C . ALA A 1 105 ? 19.562 9.315 -35.406 1.00 91.62 105 ALA A C 1
ATOM 820 O O . ALA A 1 105 ? 18.879 9.432 -34.383 1.00 91.62 105 ALA A O 1
ATOM 821 N N . GLN A 1 106 ? 19.470 8.248 -36.206 1.00 92.38 106 GLN A N 1
ATOM 822 C CA . GLN A 1 106 ? 18.543 7.138 -35.957 1.00 92.38 106 GLN A CA 1
ATOM 823 C C . GLN A 1 106 ? 18.868 6.391 -34.660 1.00 92.38 106 GLN A C 1
ATOM 825 O O . GLN A 1 106 ? 17.961 6.033 -33.909 1.00 92.38 106 GLN A O 1
ATOM 830 N N . ALA A 1 107 ? 20.154 6.182 -34.355 1.00 91.19 107 ALA A N 1
ATOM 831 C CA . ALA A 1 107 ? 20.564 5.566 -33.094 1.00 91.19 107 ALA A CA 1
ATOM 832 C C . ALA A 1 107 ? 20.097 6.393 -31.885 1.00 91.19 107 ALA A C 1
ATOM 834 O O . ALA A 1 107 ? 19.500 5.851 -30.955 1.00 91.19 107 ALA A O 1
ATOM 835 N N . ARG A 1 108 ? 20.290 7.720 -31.923 1.00 95.62 108 ARG A N 1
ATOM 836 C CA . ARG A 1 108 ? 19.824 8.630 -30.862 1.00 95.62 108 ARG A CA 1
ATOM 837 C C . ARG A 1 108 ? 18.302 8.628 -30.725 1.00 95.62 108 ARG A C 1
ATOM 839 O O . ARG A 1 108 ? 17.808 8.651 -29.604 1.00 95.62 108 ARG A O 1
ATOM 846 N N . GLN A 1 109 ? 17.560 8.585 -31.832 1.00 95.50 109 GLN A N 1
ATOM 847 C CA . GLN A 1 109 ? 16.095 8.495 -31.799 1.00 95.50 109 GLN A CA 1
ATOM 848 C C . GLN A 1 109 ? 15.613 7.199 -31.140 1.00 95.50 109 GLN A C 1
ATOM 850 O O . GLN A 1 109 ? 14.746 7.255 -30.273 1.00 95.50 109 GLN A O 1
ATOM 855 N N . LYS A 1 110 ? 16.207 6.051 -31.489 1.00 95.56 110 LYS A N 1
ATOM 856 C CA . LYS A 1 110 ? 15.874 4.757 -30.871 1.00 95.56 110 LYS A CA 1
ATOM 857 C C . LYS A 1 110 ? 16.154 4.748 -29.369 1.00 95.56 110 LYS A C 1
ATOM 859 O O . LYS A 1 110 ? 15.339 4.239 -28.608 1.00 95.56 110 LYS A O 1
ATOM 864 N N . ILE A 1 111 ? 17.277 5.333 -28.947 1.00 96.38 111 ILE A N 1
ATOM 865 C CA . ILE A 1 111 ? 17.621 5.456 -27.525 1.00 96.38 111 ILE A CA 1
ATOM 866 C C . ILE A 1 111 ? 16.594 6.328 -26.797 1.00 96.38 111 ILE A C 1
ATOM 868 O O . ILE A 1 111 ? 16.098 5.907 -25.758 1.00 96.38 111 ILE A O 1
ATOM 872 N N . ARG A 1 112 ? 16.223 7.490 -27.355 1.00 97.25 112 ARG A N 1
ATOM 873 C CA . ARG A 1 112 ? 15.201 8.361 -26.749 1.00 97.25 112 ARG A CA 1
ATOM 874 C C . ARG A 1 112 ? 13.847 7.669 -26.628 1.00 97.25 112 ARG A C 1
ATOM 876 O O . ARG A 1 112 ? 13.279 7.667 -25.548 1.00 97.25 112 ARG A O 1
ATOM 883 N N . ALA A 1 113 ? 13.381 7.010 -27.688 1.00 97.31 113 ALA A N 1
ATOM 884 C CA . ALA A 1 113 ? 12.118 6.274 -27.653 1.00 97.31 113 ALA A CA 1
ATOM 885 C C . ALA A 1 113 ? 12.133 5.141 -26.609 1.00 97.31 113 ALA A C 1
ATOM 887 O O . ALA A 1 113 ? 11.128 4.883 -25.949 1.00 97.31 113 ALA A O 1
ATOM 888 N N . LEU A 1 114 ? 13.278 4.467 -26.435 1.00 97.81 114 LEU A N 1
ATOM 889 C CA . LEU A 1 114 ? 13.438 3.457 -25.392 1.00 97.81 114 LEU A CA 1
ATOM 890 C C . LEU A 1 114 ? 13.400 4.080 -23.991 1.00 97.81 114 LEU A C 1
ATOM 892 O O . LEU A 1 114 ? 12.739 3.530 -23.117 1.00 97.81 114 LEU A O 1
ATOM 896 N N . GLN A 1 115 ? 14.072 5.214 -23.784 1.00 98.00 115 GLN A N 1
ATOM 897 C CA . GLN A 1 115 ? 14.050 5.946 -22.514 1.00 98.00 115 GLN A CA 1
ATOM 898 C C . GLN A 1 115 ? 12.634 6.404 -22.163 1.00 98.00 115 GLN A C 1
ATOM 900 O O . GLN A 1 115 ? 12.143 6.059 -21.097 1.00 98.00 115 GLN A O 1
ATOM 905 N N . GLU A 1 116 ? 11.937 7.057 -23.094 1.00 97.94 116 GLU A N 1
ATOM 906 C CA . GLU A 1 116 ? 10.553 7.509 -22.905 1.00 97.94 116 GLU A CA 1
ATOM 907 C C . GLU A 1 116 ? 9.617 6.352 -22.537 1.00 97.94 116 GLU A C 1
ATOM 909 O O . GLU A 1 116 ? 8.774 6.484 -21.650 1.00 97.94 116 GLU A O 1
ATOM 914 N N . ARG A 1 117 ? 9.787 5.187 -23.177 1.00 98.00 117 ARG A N 1
ATOM 915 C CA . ARG A 1 117 ? 9.012 3.990 -22.844 1.00 98.00 117 ARG A CA 1
ATOM 916 C C . ARG A 1 117 ? 9.320 3.479 -21.436 1.00 98.00 117 ARG A C 1
ATOM 918 O O . ARG A 1 117 ? 8.389 3.148 -20.706 1.00 98.00 117 ARG A O 1
ATOM 925 N N . LEU A 1 118 ? 10.597 3.388 -21.067 1.00 98.12 118 LEU A N 1
ATOM 926 C CA . LEU A 1 118 ? 11.009 2.924 -19.740 1.00 98.12 118 LEU A CA 1
ATOM 927 C C . LEU A 1 118 ? 10.514 3.872 -18.644 1.00 98.12 118 LEU A C 1
ATOM 929 O O . LEU A 1 118 ? 9.976 3.410 -17.640 1.00 98.12 118 LEU A O 1
ATOM 933 N N . ASP A 1 119 ? 10.618 5.180 -18.872 1.00 97.94 119 ASP A N 1
ATOM 934 C CA . ASP A 1 119 ? 10.124 6.206 -17.957 1.00 97.94 119 ASP A CA 1
ATOM 935 C C . ASP A 1 119 ? 8.599 6.107 -17.805 1.00 97.94 119 ASP A C 1
ATOM 937 O O . ASP A 1 119 ? 8.080 6.137 -16.689 1.00 97.94 119 ASP A O 1
ATOM 941 N N . ALA A 1 120 ? 7.862 5.914 -18.904 1.00 97.88 120 ALA A N 1
ATOM 942 C CA . ALA A 1 120 ? 6.413 5.722 -18.866 1.00 97.88 120 ALA A CA 1
ATOM 943 C C . ALA A 1 120 ? 6.007 4.446 -18.107 1.00 97.88 120 ALA A C 1
ATOM 945 O O . ALA A 1 120 ? 5.096 4.488 -17.279 1.00 97.88 120 ALA A O 1
ATOM 946 N N . GLU A 1 121 ? 6.686 3.320 -18.346 1.00 97.75 121 GLU A N 1
ATOM 947 C CA . GLU A 1 121 ? 6.441 2.061 -17.630 1.00 97.75 121 GLU A CA 1
ATOM 948 C C . GLU A 1 121 ? 6.753 2.199 -16.129 1.00 97.75 121 GLU A C 1
ATOM 950 O O . GLU A 1 121 ? 5.978 1.732 -15.287 1.00 97.75 121 GLU A O 1
ATOM 955 N N . GLN A 1 122 ? 7.846 2.881 -15.776 1.00 97.75 122 GLN A N 1
ATOM 956 C CA . GLN A 1 122 ? 8.230 3.126 -14.388 1.00 97.75 122 GLN A CA 1
ATOM 957 C C . GLN A 1 122 ? 7.231 4.042 -13.675 1.00 97.75 122 GLN A C 1
ATOM 959 O O . GLN A 1 122 ? 6.804 3.712 -12.567 1.00 97.75 122 GLN A O 1
ATOM 964 N N . ASN A 1 123 ? 6.803 5.126 -14.324 1.00 97.56 123 ASN A N 1
ATOM 965 C CA . ASN A 1 123 ? 5.800 6.048 -13.791 1.00 97.56 123 ASN A CA 1
ATOM 966 C C . ASN A 1 123 ? 4.437 5.368 -13.616 1.00 97.56 123 ASN A C 1
ATOM 968 O O . ASN A 1 123 ? 3.783 5.536 -12.590 1.00 97.56 123 ASN A O 1
ATOM 972 N N . ALA A 1 124 ? 4.011 4.549 -14.581 1.00 97.56 124 ALA A N 1
ATOM 973 C CA . ALA A 1 124 ? 2.771 3.790 -14.459 1.00 97.56 124 ALA A CA 1
ATOM 974 C C . ALA A 1 124 ? 2.839 2.780 -13.302 1.00 97.56 124 ALA A C 1
ATOM 976 O O . ALA A 1 124 ? 1.862 2.582 -12.580 1.00 97.56 124 ALA A O 1
ATOM 977 N N . ARG A 1 125 ? 3.998 2.142 -13.092 1.00 97.50 125 ARG A N 1
ATOM 978 C CA . ARG A 1 125 ? 4.201 1.209 -11.979 1.00 97.50 125 ARG A CA 1
ATOM 979 C C . ARG A 1 125 ? 4.223 1.918 -10.625 1.00 97.50 125 ARG A C 1
ATOM 981 O O . ARG A 1 125 ? 3.641 1.391 -9.675 1.00 97.50 125 ARG A O 1
ATOM 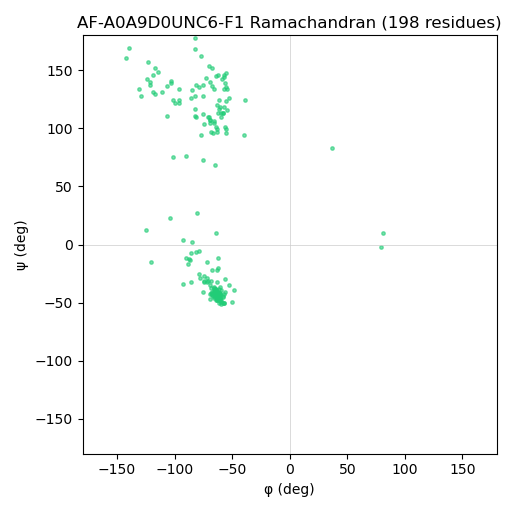988 N N . SER A 1 126 ? 4.885 3.071 -10.518 1.00 96.62 126 SER A N 1
ATOM 989 C CA . SER A 1 126 ? 4.914 3.843 -9.272 1.00 96.62 126 SER A CA 1
ATOM 990 C C . SER A 1 126 ? 3.524 4.358 -8.918 1.00 96.62 126 SER A C 1
ATOM 992 O O . SER A 1 126 ? 3.095 4.135 -7.792 1.00 96.62 126 SER A O 1
ATOM 994 N N . GLN A 1 127 ? 2.782 4.911 -9.884 1.00 97.12 127 GLN A N 1
ATOM 995 C CA . GLN A 1 127 ? 1.400 5.363 -9.683 1.00 97.12 127 GLN A CA 1
ATOM 996 C C . GLN A 1 127 ? 0.497 4.231 -9.191 1.00 97.12 127 GLN A C 1
ATOM 998 O O . GLN A 1 127 ? -0.127 4.373 -8.147 1.00 97.12 127 GLN A O 1
ATOM 1003 N N . LYS A 1 128 ? 0.506 3.066 -9.854 1.00 97.31 128 LYS A N 1
ATOM 1004 C CA . LYS A 1 128 ? -0.271 1.900 -9.391 1.00 97.31 128 LYS A CA 1
ATOM 1005 C C . LYS A 1 128 ? 0.096 1.481 -7.970 1.00 97.31 128 LYS A C 1
ATOM 1007 O O . LYS A 1 128 ? -0.778 1.190 -7.164 1.00 97.31 128 LYS A O 1
ATOM 1012 N N . THR A 1 129 ? 1.389 1.475 -7.647 1.00 97.56 129 THR A N 1
ATOM 1013 C CA . THR A 1 129 ? 1.858 1.107 -6.302 1.00 97.56 129 THR A CA 1
ATOM 1014 C C . THR A 1 129 ? 1.395 2.120 -5.251 1.00 97.56 129 THR A C 1
ATOM 1016 O O . THR A 1 129 ? 1.053 1.741 -4.133 1.00 97.56 129 THR A O 1
ATOM 1019 N N . GLU A 1 130 ? 1.411 3.411 -5.578 1.00 96.81 130 GLU A N 1
ATOM 1020 C CA . GLU A 1 130 ? 0.924 4.476 -4.699 1.00 96.81 130 GLU A CA 1
ATOM 1021 C C . GLU A 1 130 ? -0.593 4.406 -4.511 1.00 96.81 130 GLU A C 1
ATOM 1023 O O . GLU A 1 130 ? -1.060 4.500 -3.378 1.00 96.81 130 GLU A O 1
ATOM 1028 N N . GLU A 1 131 ? -1.351 4.160 -5.579 1.00 97.00 131 GLU A N 1
ATOM 1029 C CA . GLU A 1 131 ? -2.803 3.964 -5.535 1.00 97.00 131 GLU A CA 1
ATOM 1030 C C . GLU A 1 131 ? -3.188 2.742 -4.692 1.00 97.00 131 GLU A C 1
ATOM 1032 O O . GLU A 1 131 ? -4.043 2.846 -3.812 1.00 97.00 131 GLU A O 1
ATOM 1037 N N . GLU A 1 132 ? -2.522 1.601 -4.891 1.00 97.44 132 GLU A N 1
ATOM 1038 C CA . GLU A 1 132 ? -2.737 0.385 -4.097 1.00 97.44 132 GLU A CA 1
ATOM 1039 C C . GLU A 1 132 ? -2.429 0.614 -2.614 1.00 97.44 132 GLU A C 1
ATOM 1041 O O . GLU A 1 132 ? -3.201 0.201 -1.746 1.00 97.44 132 GLU A O 1
ATOM 1046 N N . LYS A 1 133 ? -1.330 1.315 -2.302 1.00 97.19 133 LYS A N 1
ATOM 1047 C CA . LYS A 1 133 ? -0.992 1.688 -0.921 1.00 97.19 133 LYS A CA 1
ATOM 1048 C C . LYS A 1 133 ? -2.034 2.626 -0.324 1.00 97.19 133 LYS A C 1
ATOM 1050 O O . LYS A 1 133 ? -2.503 2.369 0.781 1.00 97.19 133 LYS A O 1
ATOM 1055 N N . ALA A 1 134 ? -2.430 3.672 -1.045 1.00 96.69 134 ALA A N 1
ATOM 1056 C CA . ALA A 1 134 ? -3.436 4.622 -0.584 1.00 96.69 134 ALA A CA 1
ATOM 1057 C C . ALA A 1 134 ? -4.786 3.932 -0.329 1.00 96.69 134 ALA A C 1
ATOM 1059 O O . ALA A 1 134 ? -5.417 4.181 0.701 1.00 96.69 134 ALA A O 1
ATOM 1060 N N . ALA A 1 135 ? -5.196 3.016 -1.211 1.00 96.44 135 ALA A N 1
ATOM 1061 C CA . ALA A 1 135 ? -6.405 2.215 -1.052 1.00 96.44 135 ALA A CA 1
ATOM 1062 C C . ALA A 1 135 ? -6.315 1.263 0.152 1.00 96.44 135 ALA A C 1
ATOM 1064 O O . ALA A 1 135 ? -7.257 1.189 0.945 1.00 96.44 135 ALA A O 1
ATOM 1065 N N . ALA A 1 136 ? -5.181 0.577 0.332 1.00 96.75 136 ALA A N 1
ATOM 1066 C CA . ALA A 1 136 ? -4.948 -0.308 1.472 1.00 96.75 136 ALA A CA 1
ATOM 1067 C C . ALA A 1 136 ? -4.949 0.458 2.804 1.00 96.75 136 ALA A C 1
ATOM 1069 O O . ALA A 1 136 ? -5.570 0.023 3.772 1.00 96.75 136 ALA A O 1
ATOM 1070 N N . GLU A 1 137 ? -4.311 1.627 2.856 1.00 95.38 137 GLU A N 1
ATOM 1071 C CA . GLU A 1 137 ? -4.337 2.488 4.035 1.00 95.38 137 GLU A CA 1
ATOM 1072 C C . GLU A 1 137 ? -5.738 3.040 4.317 1.00 95.38 137 GLU A C 1
ATOM 1074 O O . GLU A 1 137 ? -6.161 3.082 5.472 1.00 95.38 137 GLU A O 1
ATOM 1079 N N . ALA A 1 138 ? -6.480 3.456 3.286 1.00 93.69 138 ALA A N 1
ATOM 1080 C CA . ALA A 1 138 ? -7.858 3.910 3.439 1.00 93.69 138 ALA A CA 1
ATOM 1081 C C . ALA A 1 138 ? -8.753 2.789 3.979 1.00 93.69 138 ALA A C 1
ATOM 1083 O O . ALA A 1 138 ? -9.542 3.025 4.894 1.00 93.69 138 ALA A O 1
ATOM 1084 N N . GLN A 1 139 ? -8.583 1.565 3.477 1.00 93.50 139 GLN A N 1
ATOM 1085 C CA . GLN A 1 139 ? -9.279 0.390 3.987 1.00 93.50 139 GLN A CA 1
ATOM 1086 C C . GLN A 1 139 ? -8.905 0.103 5.445 1.00 93.50 139 GLN A C 1
ATOM 1088 O O . GLN A 1 139 ? -9.795 -0.015 6.281 1.00 93.50 139 GLN A O 1
ATOM 1093 N N . ALA A 1 140 ? -7.614 0.099 5.785 1.00 94.44 140 ALA A N 1
ATOM 1094 C CA . ALA A 1 140 ? -7.159 -0.115 7.157 1.00 94.44 140 ALA A CA 1
ATOM 1095 C C . ALA A 1 140 ? -7.703 0.950 8.128 1.00 94.44 140 ALA A C 1
ATOM 1097 O O . ALA A 1 140 ? -8.109 0.621 9.244 1.00 94.44 140 ALA A O 1
ATOM 1098 N N . ARG A 1 141 ? -7.764 2.222 7.702 1.00 93.56 141 ARG A N 1
ATOM 1099 C CA . ARG A 1 141 ? -8.383 3.311 8.477 1.00 93.56 141 ARG A CA 1
ATOM 1100 C C . ARG A 1 141 ? -9.875 3.066 8.699 1.00 93.56 141 ARG A C 1
ATOM 1102 O O . ARG A 1 141 ? -10.340 3.196 9.831 1.00 93.56 141 ARG A O 1
ATOM 1109 N N . ARG A 1 142 ? -10.615 2.674 7.653 1.00 93.06 142 ARG A N 1
ATOM 1110 C CA . ARG A 1 142 ? -12.043 2.325 7.762 1.00 93.06 142 ARG A CA 1
ATOM 1111 C C . ARG A 1 142 ? -12.266 1.139 8.696 1.00 93.06 142 ARG A C 1
ATOM 1113 O O . ARG A 1 142 ? -13.125 1.208 9.569 1.00 93.06 142 ARG A O 1
ATOM 1120 N N . ASP A 1 143 ? -11.465 0.087 8.575 1.00 92.88 143 ASP A N 1
ATOM 1121 C CA . ASP A 1 143 ? -11.590 -1.109 9.410 1.00 92.88 143 ASP A CA 1
ATOM 1122 C C . ASP A 1 143 ? -11.298 -0.807 10.884 1.00 92.88 143 ASP A C 1
ATOM 1124 O O . ASP A 1 143 ? -12.039 -1.246 11.770 1.00 92.88 143 ASP A O 1
ATOM 1128 N N . ALA A 1 144 ? -10.263 -0.008 11.160 1.00 93.12 144 ALA A N 1
ATOM 1129 C CA . ALA A 1 144 ? -9.944 0.453 12.508 1.00 93.12 144 ALA A CA 1
ATOM 1130 C C . ALA A 1 144 ? -11.086 1.290 13.104 1.00 93.12 144 ALA A C 1
ATOM 1132 O O . ALA A 1 144 ? -11.511 1.029 14.233 1.00 93.12 144 ALA A O 1
ATOM 1133 N N . PHE A 1 145 ? -11.630 2.233 12.329 1.00 94.25 145 PHE A N 1
ATOM 1134 C CA . PHE A 1 145 ? -12.799 3.017 12.722 1.00 94.25 145 PHE A CA 1
ATOM 1135 C C . PHE A 1 145 ? -13.994 2.116 13.047 1.00 94.25 145 PHE A C 1
ATOM 1137 O O . PHE A 1 145 ? -14.581 2.220 14.122 1.00 94.25 145 PHE A O 1
ATOM 1144 N N . CYS A 1 146 ? -14.328 1.181 12.159 1.00 95.25 146 CYS A N 1
ATOM 1145 C CA . CYS A 1 146 ? -15.472 0.294 12.333 1.00 95.25 146 CYS A CA 1
ATOM 1146 C C . CYS A 1 146 ? -15.321 -0.633 13.532 1.00 95.25 146 CYS A C 1
ATOM 1148 O O . CYS A 1 146 ? -16.288 -0.873 14.260 1.00 95.25 146 CYS A O 1
ATOM 1150 N N . LYS A 1 147 ? -14.108 -1.130 13.783 1.00 94.62 147 LYS A N 1
ATOM 1151 C CA . LYS A 1 147 ? -13.799 -1.892 14.991 1.00 94.62 147 LYS A CA 1
ATOM 1152 C C . LYS A 1 147 ? -14.054 -1.053 16.244 1.00 94.62 147 LYS A C 1
ATOM 1154 O O . LYS A 1 147 ? -14.796 -1.495 17.120 1.00 94.62 147 LYS A O 1
ATOM 1159 N N . GLN A 1 148 ? -13.504 0.159 16.301 1.00 92.88 148 GLN A N 1
ATOM 1160 C CA . GLN A 1 148 ? -13.674 1.058 17.442 1.00 92.88 148 GLN A CA 1
ATOM 1161 C C . GLN A 1 148 ? -15.144 1.444 17.654 1.00 92.88 148 GLN A C 1
ATOM 1163 O O . GLN A 1 148 ? -15.641 1.378 18.777 1.00 92.88 148 GLN A O 1
ATOM 1168 N N . ALA A 1 149 ? -15.866 1.798 16.591 1.00 93.62 149 ALA A N 1
ATOM 1169 C CA . ALA A 1 149 ? -17.277 2.158 16.667 1.00 93.62 149 ALA A CA 1
ATOM 1170 C C . ALA A 1 149 ? -18.125 0.988 17.195 1.00 93.62 149 ALA A C 1
ATOM 1172 O O . ALA A 1 149 ? -18.958 1.173 18.081 1.00 93.62 149 ALA A O 1
ATOM 1173 N N . ARG A 1 150 ? -17.872 -0.245 16.731 1.00 94.38 150 ARG A N 1
ATOM 1174 C CA . ARG A 1 150 ? -18.555 -1.450 17.237 1.00 94.38 150 ARG A CA 1
ATOM 1175 C C . ARG A 1 150 ? -18.228 -1.731 18.707 1.00 94.38 150 ARG A C 1
ATOM 1177 O O . ARG A 1 150 ? -19.107 -2.152 19.456 1.00 94.38 150 ARG A O 1
ATOM 1184 N N . GLU A 1 151 ? -16.990 -1.504 19.141 1.00 94.25 151 GLU A N 1
ATOM 1185 C CA . GLU A 1 151 ? -16.601 -1.613 20.555 1.00 94.25 151 GLU A CA 1
ATOM 1186 C C . GLU A 1 151 ? -17.307 -0.556 21.420 1.00 94.25 151 GLU A C 1
ATOM 1188 O O . GLU A 1 151 ? -17.862 -0.889 22.468 1.00 94.25 151 GLU A O 1
ATOM 1193 N N . GLN A 1 152 ? -17.379 0.693 20.954 1.00 92.25 152 GLN A N 1
ATOM 1194 C CA . GLN A 1 152 ? -18.126 1.767 21.616 1.00 92.25 152 GLN A CA 1
ATOM 1195 C C . GLN A 1 152 ? -19.623 1.459 21.701 1.00 92.25 152 GLN A C 1
ATOM 1197 O O . GLN A 1 152 ? -20.225 1.636 22.760 1.00 92.25 152 GLN A O 1
ATOM 1202 N N . LEU A 1 153 ? -20.220 0.937 20.626 1.00 94.81 153 LEU A N 1
ATOM 1203 C CA . LEU A 1 153 ? -21.621 0.523 20.620 1.00 94.81 153 LEU A CA 1
ATOM 1204 C C . LEU A 1 153 ? -21.885 -0.527 21.705 1.00 94.81 153 LEU A C 1
ATOM 1206 O O . LEU A 1 153 ? -22.844 -0.396 22.467 1.00 94.81 153 LEU A O 1
ATOM 1210 N N . LYS A 1 154 ? -21.007 -1.531 21.833 1.00 95.06 154 LYS A N 1
ATOM 1211 C CA . LYS A 1 154 ? -21.091 -2.540 22.901 1.00 95.06 154 LYS A CA 1
ATOM 1212 C C . LYS A 1 154 ? -20.987 -1.906 24.287 1.00 95.06 154 LYS A C 1
ATOM 1214 O O . LYS A 1 154 ? -21.773 -2.258 25.162 1.00 95.06 154 LYS A O 1
ATOM 1219 N N . LEU A 1 155 ? -20.067 -0.960 24.492 1.00 93.12 155 LEU A N 1
ATOM 1220 C CA . LEU A 1 155 ? -19.923 -0.251 25.770 1.00 93.12 155 LEU A CA 1
ATOM 1221 C C . LEU A 1 155 ? -21.198 0.510 26.149 1.00 93.12 155 LEU A C 1
ATOM 1223 O O . LEU A 1 155 ? -21.679 0.365 27.272 1.00 93.12 155 LEU A O 1
ATOM 1227 N N . TYR A 1 156 ? -21.770 1.278 25.219 1.00 93.81 156 TYR A N 1
ATOM 1228 C CA . TYR A 1 156 ? -23.007 2.019 25.471 1.00 93.81 156 TYR A CA 1
ATOM 1229 C C . TYR A 1 156 ? -24.216 1.104 25.643 1.00 93.81 156 TYR A C 1
ATOM 1231 O O . TYR A 1 156 ? -25.128 1.458 26.382 1.00 93.81 156 TYR A O 1
ATOM 1239 N N . THR A 1 157 ? -24.244 -0.050 24.980 1.00 94.69 157 THR A N 1
ATOM 1240 C CA . THR A 1 157 ? -25.358 -1.004 25.078 1.00 94.69 157 THR A CA 1
ATOM 1241 C C . THR A 1 157 ? -25.329 -1.770 26.400 1.00 94.69 157 THR A C 1
ATOM 1243 O O . THR A 1 157 ? -26.364 -1.950 27.034 1.00 94.69 157 THR A O 1
ATOM 1246 N N . ASN A 1 158 ? -24.144 -2.182 26.854 1.00 94.31 158 ASN A N 1
ATOM 1247 C CA . ASN A 1 158 ? -23.994 -3.062 28.017 1.00 94.31 158 ASN A CA 1
ATOM 1248 C C . ASN A 1 158 ? -23.947 -2.319 29.360 1.00 94.31 158 ASN A C 1
ATOM 1250 O O . ASN A 1 158 ? -24.028 -2.951 30.419 1.00 94.31 158 ASN A O 1
ATOM 1254 N N . HIS A 1 159 ? -23.770 -0.994 29.354 1.00 91.94 159 HIS A N 1
ATOM 1255 C CA . HIS A 1 159 ? -23.576 -0.213 30.572 1.00 91.94 159 HIS A CA 1
ATOM 1256 C C . HIS A 1 159 ? -24.496 1.012 30.631 1.00 91.94 159 HIS A C 1
ATOM 1258 O O . HIS A 1 159 ? -24.563 1.770 29.666 1.00 91.94 159 HIS A O 1
ATOM 1264 N N . PRO A 1 160 ? -25.162 1.263 31.775 1.00 90.25 160 PRO A N 1
ATOM 1265 C CA . PRO A 1 160 ? -25.935 2.485 31.974 1.00 90.25 160 PRO A CA 1
ATOM 1266 C C . PRO A 1 160 ? -25.011 3.706 32.031 1.00 90.25 160 PRO A C 1
ATOM 1268 O O . PRO A 1 160 ? -23.863 3.599 32.480 1.00 90.25 160 PRO A O 1
ATOM 1271 N N . GLY A 1 161 ? -25.525 4.877 31.639 1.00 86.06 161 GLY A N 1
ATOM 1272 C CA . GLY A 1 161 ? -24.731 6.101 31.478 1.00 86.06 161 GLY A CA 1
ATOM 1273 C C . GLY A 1 161 ? -23.849 6.422 32.690 1.00 86.06 161 GLY A C 1
ATOM 1274 O O . GLY A 1 161 ? -22.636 6.554 32.524 1.00 86.06 161 GLY A O 1
ATOM 1275 N N . PRO A 1 162 ? -24.387 6.419 33.927 1.00 89.25 162 PRO A N 1
ATOM 1276 C CA . PRO A 1 162 ? -23.623 6.780 35.123 1.00 89.25 162 PRO A CA 1
ATOM 1277 C C . PRO A 1 162 ? -22.421 5.881 35.461 1.00 89.25 162 PRO A C 1
ATOM 1279 O O . PRO A 1 162 ? -21.630 6.242 36.334 1.00 89.25 162 PRO A O 1
ATOM 1282 N N . ARG A 1 163 ? -22.268 4.711 34.820 1.00 90.50 163 ARG A N 1
ATOM 1283 C CA . ARG A 1 163 ? -21.075 3.851 34.964 1.00 90.50 163 ARG A CA 1
ATOM 1284 C C . ARG A 1 163 ? -19.949 4.213 33.995 1.00 90.50 163 ARG A C 1
ATOM 1286 O O . ARG A 1 163 ? -18.833 3.733 34.173 1.00 90.50 163 ARG A O 1
ATOM 1293 N N . LEU A 1 164 ? -20.226 5.042 32.995 1.00 90.56 164 LEU A N 1
ATOM 1294 C CA . LEU A 1 164 ? -19.261 5.486 31.999 1.00 90.56 164 LEU A CA 1
ATOM 1295 C C . LEU A 1 164 ? -18.689 6.842 32.416 1.00 90.56 164 LEU A C 1
ATOM 1297 O O . LEU A 1 164 ? -19.425 7.741 32.823 1.00 90.56 164 LEU A O 1
ATOM 1301 N N . LEU A 1 165 ? -17.367 6.981 32.330 1.00 90.12 165 LEU A N 1
ATOM 1302 C CA . LEU A 1 165 ? -16.668 8.241 32.560 1.00 90.12 165 LEU A CA 1
ATOM 1303 C C . LEU A 1 165 ? -16.261 8.842 31.218 1.00 90.12 165 LEU A C 1
ATOM 1305 O O . LEU A 1 165 ? -15.807 8.124 30.331 1.00 90.12 165 LEU A O 1
ATOM 1309 N N . VAL A 1 166 ? -16.408 10.154 31.100 1.00 88.56 166 VAL A N 1
ATOM 1310 C CA . VAL A 1 166 ? -15.950 10.940 29.957 1.00 88.56 166 VAL A CA 1
ATOM 1311 C C . VAL A 1 166 ? -14.972 12.003 30.441 1.00 88.56 166 VAL A C 1
ATOM 1313 O O . VAL A 1 166 ? -15.161 12.589 31.514 1.00 88.56 166 VAL A O 1
ATOM 1316 N N . SER A 1 167 ? -13.910 12.212 29.669 1.00 89.94 167 SER A N 1
ATOM 1317 C CA . SER A 1 167 ? -12.941 13.279 29.902 1.00 89.94 167 SER A CA 1
ATOM 1318 C C . SER A 1 167 ? -13.478 14.578 29.308 1.00 89.94 167 SER A C 1
ATOM 1320 O O . SER A 1 167 ? -13.878 14.624 28.150 1.00 89.94 167 SER A O 1
ATOM 1322 N N . ASN A 1 168 ? -13.502 15.635 30.105 1.00 85.81 168 ASN A N 1
ATOM 1323 C CA . ASN A 1 168 ? -13.820 16.978 29.645 1.00 85.81 168 ASN A CA 1
ATOM 1324 C C . ASN A 1 168 ? -12.568 17.638 29.036 1.00 85.81 168 ASN A C 1
ATOM 1326 O O . ASN A 1 168 ? -11.443 17.168 29.212 1.00 85.81 168 ASN A O 1
ATOM 1330 N N . SER A 1 169 ? -12.753 18.769 28.352 1.00 85.25 169 SER A N 1
ATOM 1331 C CA . SER A 1 169 ? -11.661 19.539 27.733 1.00 85.25 169 SER A CA 1
ATOM 1332 C C . SER A 1 169 ? -10.642 20.099 28.732 1.00 85.25 169 SER A C 1
ATOM 1334 O O . SER A 1 169 ? -9.516 20.399 28.353 1.00 85.25 169 SER A O 1
ATOM 1336 N N . ASP A 1 170 ? -11.025 20.240 29.999 1.00 88.31 170 ASP A N 1
ATOM 1337 C CA . ASP A 1 170 ? -10.163 20.673 31.105 1.00 88.31 170 ASP A CA 1
ATOM 1338 C C . ASP A 1 170 ? -9.362 19.514 31.739 1.00 88.31 170 ASP A C 1
ATOM 1340 O O . ASP A 1 170 ? -8.641 19.714 32.715 1.00 88.31 170 ASP A O 1
ATOM 1344 N N . GLY A 1 171 ? -9.490 18.289 31.213 1.00 87.25 171 GLY A N 1
ATOM 1345 C CA . GLY A 1 171 ? -8.851 17.087 31.753 1.00 87.25 171 GLY A CA 1
ATOM 1346 C C . GLY A 1 171 ? -9.557 16.487 32.975 1.00 87.25 171 GLY A C 1
ATOM 1347 O O . GLY A 1 171 ? -9.142 15.429 33.459 1.00 87.25 171 GLY A O 1
ATOM 1348 N N . SER A 1 172 ? -10.638 17.104 33.466 1.00 88.50 172 SER A N 1
ATOM 1349 C CA . SER A 1 172 ? -11.489 16.508 34.496 1.00 88.50 172 SER A CA 1
ATOM 1350 C C . SER A 1 172 ? -12.281 15.327 33.925 1.00 88.50 172 SER A C 1
ATOM 1352 O O . SER A 1 172 ? -12.557 15.252 32.728 1.00 88.50 172 SER A O 1
ATOM 1354 N N . ARG A 1 173 ? -12.657 14.372 34.782 1.00 88.81 173 ARG A N 1
ATOM 1355 C CA . ARG A 1 173 ? -13.515 13.243 34.397 1.00 88.81 173 ARG A CA 1
ATOM 1356 C C . ARG A 1 173 ? -14.874 13.384 35.053 1.00 88.81 173 ARG A C 1
ATOM 1358 O O . ARG A 1 173 ? -14.958 13.546 36.269 1.00 88.81 173 ARG A O 1
ATOM 1365 N N . ARG A 1 174 ? -15.935 13.243 34.266 1.00 92.00 174 ARG A N 1
ATOM 1366 C CA . ARG A 1 174 ? -17.315 13.230 34.764 1.00 92.00 174 ARG A CA 1
ATOM 1367 C C . ARG A 1 174 ? -18.030 11.954 34.357 1.00 92.00 174 ARG A C 1
ATOM 1369 O O . ARG A 1 174 ? -17.665 11.308 33.378 1.00 92.00 174 ARG A O 1
ATOM 1376 N N . ARG A 1 175 ? -19.071 11.599 35.106 1.00 92.88 175 ARG A N 1
ATOM 1377 C CA . ARG A 1 175 ? -19.976 10.516 34.714 1.00 92.88 175 ARG A CA 1
ATOM 1378 C C . ARG A 1 175 ? -20.850 10.969 33.554 1.00 92.88 175 ARG A C 1
ATOM 1380 O O . ARG A 1 175 ? -21.270 12.126 33.501 1.00 92.88 175 ARG A O 1
ATOM 1387 N N . LEU A 1 176 ? -21.115 10.045 32.644 1.00 92.38 176 LEU A N 1
ATOM 1388 C CA . LEU A 1 176 ? -22.037 10.260 31.547 1.00 92.38 176 LEU A CA 1
ATOM 1389 C C . LEU A 1 176 ? -23.475 10.194 32.074 1.00 92.38 176 LEU A C 1
ATOM 1391 O O . LEU A 1 176 ? -23.815 9.336 32.892 1.00 92.38 176 LEU A O 1
ATOM 1395 N N . THR A 1 177 ? -24.332 11.101 31.625 1.00 94.25 177 THR A N 1
ATOM 1396 C CA . THR A 1 177 ? -25.767 11.007 31.912 1.00 94.25 177 THR A CA 1
ATOM 1397 C C . THR A 1 177 ? -26.421 9.954 31.018 1.00 94.25 177 THR A C 1
ATOM 1399 O O . THR A 1 177 ? -25.876 9.553 29.987 1.00 94.25 177 THR A O 1
ATOM 1402 N N . GLU A 1 178 ? -27.617 9.498 31.391 1.00 94.62 178 GLU A N 1
ATOM 1403 C CA . GLU A 1 178 ? -28.343 8.525 30.570 1.00 94.62 178 GLU A CA 1
ATOM 1404 C C . GLU A 1 178 ? -28.771 9.118 29.218 1.00 94.62 178 GLU A C 1
ATOM 1406 O O . GLU A 1 178 ? -28.666 8.456 28.188 1.00 94.62 178 GLU A O 1
ATOM 1411 N N . GLN A 1 179 ? -29.155 10.396 29.190 1.00 94.44 179 GLN A N 1
ATOM 1412 C CA . GLN A 1 179 ? -29.481 11.103 27.951 1.00 94.44 179 GLN A CA 1
ATOM 1413 C C . GLN A 1 179 ? -28.268 11.201 27.013 1.00 94.44 179 GLN A C 1
ATOM 1415 O O . GLN A 1 179 ? -28.385 10.942 25.815 1.00 94.44 179 GLN A O 1
ATOM 1420 N N . GLU A 1 180 ? -27.087 11.524 27.546 1.00 92.69 180 GLU A N 1
ATOM 1421 C CA . GLU A 1 180 ? -25.854 11.570 26.755 1.00 92.69 180 GLU A CA 1
ATOM 1422 C C . GLU A 1 180 ? -25.448 10.188 26.244 1.00 92.69 180 GLU A C 1
ATOM 1424 O O . GLU A 1 180 ? -24.995 10.070 25.106 1.00 92.69 180 GLU A O 1
ATOM 1429 N N . ARG A 1 181 ? -25.645 9.132 27.046 1.00 94.62 181 ARG A N 1
ATOM 1430 C CA . ARG A 1 181 ? -25.420 7.754 26.598 1.00 94.62 181 ARG A CA 1
ATOM 1431 C C . ARG A 1 181 ? -26.312 7.415 25.407 1.00 94.62 181 ARG A C 1
ATOM 1433 O O . ARG A 1 181 ? -25.804 6.903 24.417 1.00 94.62 181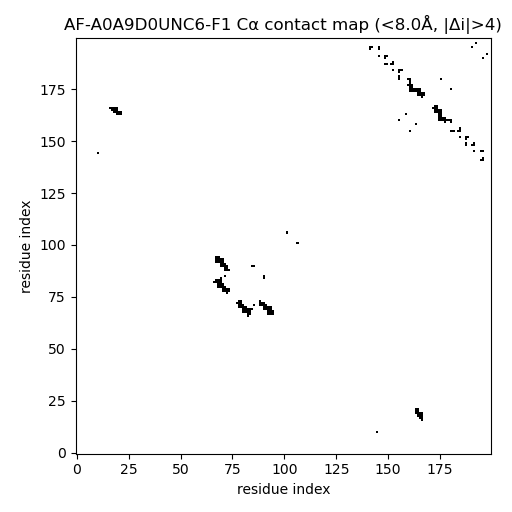 ARG A O 1
ATOM 1440 N N . GLN A 1 182 ? -27.607 7.725 25.478 1.00 96.19 182 GLN A N 1
ATOM 1441 C CA . GLN A 1 182 ? -28.552 7.467 24.383 1.00 96.19 182 GLN A CA 1
ATOM 1442 C C . GLN A 1 182 ? -28.184 8.246 23.114 1.00 96.19 182 GLN A C 1
ATOM 1444 O O . GLN A 1 182 ? -28.195 7.687 22.017 1.00 96.19 182 GLN A O 1
ATOM 1449 N N . ALA A 1 183 ? -27.789 9.515 23.255 1.00 94.81 183 ALA A N 1
ATOM 1450 C CA . ALA A 1 183 ? -27.337 10.329 22.129 1.00 94.81 183 ALA A CA 1
ATOM 1451 C C . ALA A 1 183 ? -26.076 9.746 21.467 1.00 94.81 183 ALA A C 1
ATOM 1453 O O . ALA A 1 183 ? -26.003 9.655 20.241 1.00 94.81 183 ALA A O 1
ATOM 1454 N N . ARG A 1 184 ? -25.099 9.307 22.271 1.00 94.31 184 ARG A N 1
ATOM 1455 C CA . ARG A 1 184 ? -23.872 8.668 21.775 1.00 94.31 184 ARG A CA 1
ATOM 1456 C C . ARG A 1 184 ? -24.147 7.307 21.148 1.00 94.31 184 ARG A C 1
ATOM 1458 O O . ARG A 1 184 ? -23.608 7.040 20.086 1.00 94.31 184 ARG A O 1
ATOM 1465 N N . LEU A 1 185 ? -25.027 6.497 21.738 1.00 95.12 185 LEU A N 1
ATOM 1466 C CA . LEU A 1 185 ? -25.461 5.223 21.165 1.00 95.12 185 LEU A CA 1
ATOM 1467 C C . LEU A 1 185 ? -26.050 5.429 19.770 1.00 95.12 185 LEU A C 1
ATOM 1469 O O . LEU A 1 185 ? -25.607 4.775 18.829 1.00 95.12 185 LEU A O 1
ATOM 1473 N N . LYS A 1 186 ? -26.989 6.373 19.623 1.00 96.25 186 LYS A N 1
ATOM 1474 C CA . LYS A 1 186 ? -27.589 6.696 18.324 1.00 96.25 186 LYS A CA 1
ATOM 1475 C C . LYS A 1 186 ? -26.530 7.164 17.324 1.00 96.25 186 LYS A C 1
ATOM 1477 O O . LYS A 1 186 ? -26.445 6.611 16.236 1.00 96.25 186 LYS A O 1
ATOM 1482 N N . LYS A 1 187 ? -25.670 8.110 17.719 1.00 94.88 187 LYS A N 1
ATOM 1483 C CA . LYS A 1 187 ? -24.589 8.620 16.859 1.00 94.88 187 LYS A CA 1
ATOM 1484 C C . LYS A 1 187 ? -23.642 7.504 16.406 1.00 94.88 187 LYS A C 1
ATOM 1486 O O . LYS A 1 187 ? -23.280 7.452 15.237 1.00 94.88 187 LYS A O 1
ATOM 1491 N N . THR A 1 188 ? -23.243 6.613 17.313 1.00 94.12 188 THR A N 1
ATOM 1492 C CA . THR A 1 188 ? -22.373 5.475 16.992 1.00 94.12 188 THR A CA 1
ATOM 1493 C C . THR A 1 188 ? -23.075 4.486 16.063 1.00 94.12 188 THR A C 1
ATOM 1495 O O . THR A 1 188 ? -22.447 4.010 15.122 1.00 94.12 188 THR A O 1
ATOM 1498 N N . GLN A 1 189 ? -24.363 4.204 16.275 1.00 95.06 189 GLN A N 1
ATOM 1499 C CA . GLN A 1 189 ? -25.135 3.337 15.384 1.00 95.06 189 GLN A CA 1
ATOM 1500 C C . GLN A 1 189 ? -25.249 3.932 13.976 1.00 95.06 189 GLN A C 1
ATOM 1502 O O . GLN A 1 189 ? -24.989 3.232 13.000 1.00 95.06 189 GLN A O 1
ATOM 1507 N N . ASP A 1 190 ? -25.572 5.222 13.870 1.00 95.38 190 ASP A N 1
ATOM 1508 C CA . ASP A 1 190 ? -25.669 5.928 12.591 1.00 95.38 190 ASP A CA 1
ATOM 1509 C C . ASP A 1 190 ? -24.321 5.914 11.853 1.00 95.38 190 ASP A C 1
ATOM 1511 O O . ASP A 1 190 ? -24.268 5.624 10.660 1.00 95.38 190 ASP A O 1
ATOM 1515 N N . ALA A 1 191 ? -23.218 6.142 12.570 1.00 92.06 191 ALA A N 1
ATOM 1516 C CA . ALA A 1 191 ? -21.875 6.105 12.002 1.00 92.06 191 ALA A CA 1
ATOM 1517 C C . ALA A 1 191 ? -21.476 4.705 11.499 1.00 92.06 191 ALA A C 1
ATOM 1519 O O . ALA A 1 191 ? -20.861 4.586 10.440 1.00 92.06 191 ALA A O 1
ATOM 1520 N N . ILE A 1 192 ? -21.848 3.641 12.222 1.00 95.19 192 ILE A N 1
ATOM 1521 C CA . ILE A 1 192 ? -21.645 2.259 11.761 1.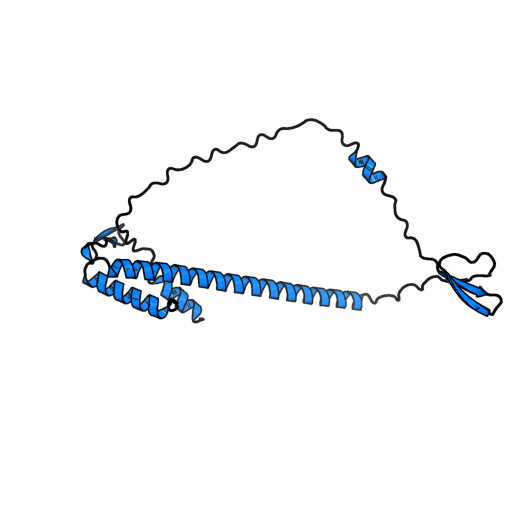00 95.19 192 ILE A CA 1
ATOM 1522 C C . ILE A 1 192 ? -22.462 2.009 10.493 1.00 95.19 192 ILE A C 1
ATOM 1524 O O . ILE A 1 192 ? -21.912 1.516 9.516 1.00 95.19 192 ILE A O 1
ATOM 1528 N N . ASN A 1 193 ? -23.739 2.392 10.485 1.00 93.44 193 ASN A N 1
ATOM 1529 C CA . ASN A 1 193 ? -24.626 2.172 9.342 1.00 93.44 193 ASN A CA 1
ATOM 1530 C C . ASN A 1 193 ? -24.164 2.928 8.082 1.00 93.44 193 ASN A C 1
ATOM 1532 O O . ASN A 1 193 ? -24.390 2.461 6.972 1.00 93.44 193 ASN A O 1
ATOM 1536 N N . GLN A 1 194 ? -23.534 4.097 8.240 1.00 92.62 194 GLN A N 1
ATOM 1537 C CA . GLN A 1 194 ? -23.080 4.929 7.119 1.00 92.62 194 GLN A CA 1
ATOM 1538 C C . GLN A 1 194 ? -21.698 4.547 6.582 1.00 92.62 194 GLN A C 1
ATOM 1540 O O . GLN A 1 194 ? -21.428 4.748 5.398 1.00 92.62 194 GLN A O 1
ATOM 1545 N N . HIS A 1 195 ? -20.796 4.061 7.438 1.00 91.25 195 HIS A N 1
ATOM 1546 C CA . HIS A 1 195 ? -19.376 3.939 7.086 1.00 91.25 195 HIS A CA 1
ATOM 1547 C C . HIS A 1 195 ? -18.825 2.519 7.154 1.00 91.25 195 HIS A C 1
ATOM 1549 O O . HIS A 1 195 ? -17.739 2.275 6.626 1.00 91.25 195 HIS A O 1
ATOM 1555 N N . CYS A 1 196 ? -19.536 1.592 7.795 1.00 94.69 196 CYS A N 1
ATOM 1556 C CA . CYS A 1 196 ? -19.060 0.232 7.977 1.00 94.69 196 CYS A CA 1
ATOM 1557 C C . CYS A 1 196 ? -19.799 -0.741 7.066 1.00 94.69 196 CYS A C 1
ATOM 1559 O O . CYS A 1 196 ? -21.025 -0.691 7.000 1.00 94.69 196 CYS A O 1
ATOM 1561 N N . PRO A 1 197 ? -19.082 -1.674 6.415 1.00 87.75 197 PRO A N 1
ATOM 1562 C CA . PRO A 1 197 ? -19.740 -2.762 5.712 1.00 87.75 197 PRO A CA 1
ATOM 1563 C C . PRO A 1 197 ? -20.537 -3.614 6.710 1.00 87.75 197 PRO A C 1
ATOM 1565 O O . PRO A 1 197 ? -20.116 -3.785 7.867 1.00 87.75 197 PRO A O 1
ATOM 1568 N N . GLU A 1 198 ? -21.678 -4.146 6.267 1.00 75.06 198 GLU A N 1
ATOM 1569 C CA . GLU A 1 198 ? -22.439 -5.133 7.034 1.00 75.06 198 GLU A CA 1
ATOM 1570 C C . GLU A 1 198 ? -21.513 -6.305 7.388 1.00 75.06 198 GLU A C 1
ATOM 1572 O O . GLU A 1 198 ? -20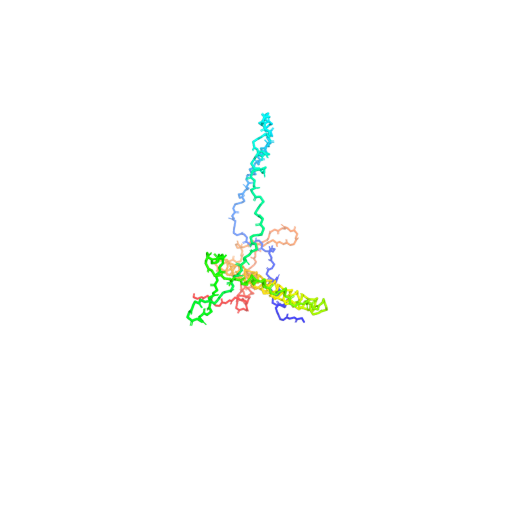.693 -6.741 6.576 1.00 75.06 198 GLU A O 1
ATOM 1577 N N . ALA A 1 199 ? -21.551 -6.740 8.649 1.00 63.19 199 ALA A N 1
ATOM 1578 C CA . ALA A 1 199 ? -20.738 -7.872 9.072 1.00 63.19 199 ALA A CA 1
ATOM 1579 C C . ALA A 1 199 ? -21.246 -9.134 8.349 1.00 63.19 199 ALA A C 1
ATOM 1581 O O . ALA A 1 199 ? -22.463 -9.318 8.311 1.00 63.19 199 ALA A O 1
ATOM 1582 N N . PRO A 1 200 ? -20.357 -9.965 7.774 1.00 49.72 200 PRO A N 1
ATOM 1583 C CA . PRO A 1 200 ? -20.755 -11.256 7.225 1.00 49.72 200 PRO A CA 1
ATOM 1584 C C . PRO A 1 200 ? -21.284 -12.200 8.312 1.00 49.72 200 PRO A C 1
ATOM 1586 O O . PRO A 1 200 ? -20.886 -12.038 9.494 1.00 49.72 200 PRO A O 1
#

Solvent-accessible surface area (backbone atoms only — not comparable to full-atom values): 12512 Å² total; per-residue (Å²): 135,60,67,69,60,56,53,60,58,57,63,57,74,67,56,91,66,63,64,64,59,74,91,67,80,85,74,75,79,76,79,76,80,77,78,82,77,76,82,77,80,81,83,77,80,87,77,78,78,68,63,70,60,56,61,65,73,68,59,78,80,77,69,82,79,76,85,48,36,29,39,36,55,51,98,85,69,51,79,47,77,38,76,60,82,64,92,90,47,79,64,46,79,47,72,81,76,77,78,78,86,76,56,68,67,59,54,52,50,55,52,50,56,50,49,56,49,51,52,50,54,50,50,52,49,49,50,52,52,51,51,53,48,52,52,51,52,52,48,51,52,47,51,52,49,42,51,50,42,54,52,49,42,50,52,50,70,79,41,62,21,71,80,40,42,36,50,47,99,86,71,49,74,43,64,34,47,58,69,56,35,54,52,49,39,51,53,38,51,52,50,42,71,74,70,37,78,80,81,131

pLDDT: mean 76.58, std 20.6, range [36.91, 98.12]

Secondary structure (DSSP, 8-state):
--HHHHHHHHHTTS-TT-------------------------------THHHHHHHTT----------EEEEE-TTS-EEEESS--SSS-EEEEPPPPPPPPPHHHHHHHHHHHHHHHHHHHHHHHHHHHHHHHHHHHHHHHHHHHHHHHHHHHHHHHS-GGG-EEE-TTS-EEEPPHHHHHHHHHHHHHHHHHHSPPP-

Nearest PDB structures (foldseek):
  7asa-assembly1_0  TM=2.643E-01  e=3.991E-01  Bacillus subtilis subsp. subtilis str. 168
  2zdi-assembly1_B-2  TM=4.202E-01  e=6.726E+00  Pyrococcus horikoshii
  3hvl-assembly2_B  TM=2.310E-01  e=5.261E+00  Homo sapiens

Sequence (200 aa):
MTEEFRHALALDQITPGDDITLWRSRHTPRGHHKQSQAFTTNRTPGMKPCILAALIALSPLAAPAAAQYYKWVDEHGVTHYSQTPPPDHSFAKLRPAPPPPTDPAQARQKIRALQERLDAEQNARSQKTEEEKAAAEAQARRDAFCKQAREQLKLYTNHPGPRLLVSNSDGSRRRLTEQERQARLKKTQDAINQHCPEAP

Radius of gyration: 39.71 Å; Cα contacts (8 Å, |Δi|>4): 120; chains: 1; bounding box: 79×53×94 Å

Foldseek 3Di:
DDVLVVLVVVLCVVPPQWPFDPDDDPPDPPDDDPPPDPPDPPDDDDDDPPPVVVVVVPDPPPDPPQQKKKWFADPVRDIDIDSDDDPPTDIDIDDPDDPPDDDPVVVVVVVVVVVVVVVVVVVVVVVVVVVVVVVVVSVVSLVVSLVVLVVLLCVLVVDAQQSTWTQDPVRDIDTGHNVNSVVSNVVSVVCCVVRPDDDD